Protein AF-A0A163JJX1-F1 (afdb_monomer)

Organism: Absidia glauca (NCBI:txid4829)

Solvent-accessible surface area (backbone atoms only — not comparable to full-atom values): 11915 Å² total; per-residue (Å²): 135,90,68,65,53,83,64,50,41,66,41,43,37,56,37,75,75,52,99,48,32,33,36,43,33,38,45,46,69,84,71,73,59,83,84,68,75,56,86,90,72,50,57,67,58,46,93,74,35,66,67,53,38,61,74,59,49,24,33,32,30,39,41,31,58,50,75,93,66,80,51,63,45,38,25,51,70,45,75,14,79,65,32,54,71,60,32,94,57,79,71,53,70,90,47,64,62,89,41,72,50,59,74,34,44,89,81,44,94,61,54,72,65,54,46,52,47,54,51,45,54,54,55,27,78,69,52,66,76,44,69,77,36,68,28,62,75,59,52,75,67,44,55,85,67,58,35,51,56,48,43,50,53,52,45,53,50,51,51,51,48,60,72,69,53,60,94,81,53,88,33,54,67,57,50,50,54,49,46,56,55,46,51,56,50,39,54,50,43,52,52,54,51,53,50,53,53,58,69,73,51,74,88,125

Sequence (204 aa):
MLGTDPTGFQHFEVCMRSREELLLCILPSGAMDSGKRNLNVMSSTHLLDESYIKAMDCTVFVVTGYAVYNCPYIYAWKQSQRALKYMSNAVEPDVPLRLESTLSWTTKNVALWEMVWELISRVSWPSPQNPFAIDFDYLDRVPLPQSLFLTGALMEFLQTLWVQAEPQVSFIDQVFEDIQVLQQRHLQLMRDYTHKINVATPSG

Foldseek 3Di:
DPWDDPLQFDFWTWADPDPFKIKIKGAEDPLDPVVPPPSVDRGSCLSVDPVSCQVRLIWIKIWGHDPVVLFIFIFGDDHGPQLCVQQPHDGDGPDTDDDPLRVCVVPDVRDPVVVQQSVQVRRYVVRDLASRHGPVSVLVPDDPPVSLVSLVVSLVVLVVCLVPDDPPPRNSVVSVVRNVVSVVVNVVSVVVNVVVVVVVDDDD

InterPro domains:
  IPR057208 Domain of unknown function DUF7886 [PF25377] (53-188)

Structure (mmCIF, N/CA/C/O backbone):
data_AF-A0A163JJX1-F1
#
_entry.id   AF-A0A163JJX1-F1
#
loop_
_atom_site.group_PDB
_atom_site.id
_atom_site.type_symbol
_atom_site.label_atom_id
_atom_site.label_alt_id
_atom_site.label_comp_id
_atom_site.label_asym_id
_atom_site.label_entity_id
_atom_site.label_seq_id
_atom_site.pdbx_PDB_ins_code
_atom_site.Cartn_x
_atom_site.Cartn_y
_atom_site.Cartn_z
_atom_site.occupancy
_atom_site.B_iso_or_equiv
_atom_site.auth_seq_id
_atom_site.auth_comp_id
_atom_site.auth_asym_id
_atom_site.auth_atom_id
_atom_site.pdbx_PDB_model_num
ATOM 1 N N . MET A 1 1 ? -5.355 -11.571 -18.328 1.00 27.11 1 MET A N 1
ATOM 2 C CA . MET A 1 1 ? -5.252 -12.172 -16.983 1.00 27.11 1 MET A CA 1
ATOM 3 C C . MET A 1 1 ? -3.905 -11.759 -16.416 1.00 27.11 1 MET A C 1
ATOM 5 O O . MET A 1 1 ? -2.905 -12.365 -16.767 1.00 27.11 1 MET A O 1
ATOM 9 N N . LEU A 1 2 ? -3.862 -10.651 -15.674 1.00 32.66 2 LEU A N 1
ATOM 10 C CA . LEU A 1 2 ? -2.648 -10.185 -14.999 1.00 32.66 2 LEU A CA 1
ATOM 11 C C . LEU A 1 2 ? -2.609 -10.879 -13.642 1.00 32.66 2 LEU A C 1
ATOM 13 O O . LEU A 1 2 ? -3.307 -10.484 -12.717 1.00 32.66 2 LEU A O 1
ATOM 17 N N . GLY A 1 3 ? -1.904 -12.004 -13.602 1.00 36.06 3 GLY A N 1
ATOM 18 C CA . GLY A 1 3 ? -1.656 -12.752 -12.385 1.00 36.06 3 GLY A CA 1
ATOM 19 C C . GLY A 1 3 ? -0.217 -12.562 -11.956 1.00 36.06 3 GLY A C 1
ATOM 20 O O . GLY A 1 3 ? 0.615 -13.365 -12.344 1.00 36.06 3 GLY A O 1
ATOM 21 N N . THR A 1 4 ? 0.052 -11.499 -11.207 1.00 39.09 4 THR A N 1
ATOM 22 C CA . THR A 1 4 ? 1.246 -11.293 -10.374 1.00 39.09 4 THR A CA 1
ATOM 23 C C . THR A 1 4 ? 0.962 -10.040 -9.566 1.00 39.09 4 THR A C 1
ATOM 25 O O . THR A 1 4 ? 0.783 -9.022 -10.211 1.00 39.09 4 THR A O 1
ATOM 28 N N . ASP A 1 5 ? 0.931 -10.069 -8.235 1.00 47.00 5 ASP A N 1
ATOM 29 C CA . ASP A 1 5 ? 1.111 -8.826 -7.463 1.00 47.00 5 ASP A CA 1
ATOM 30 C C . ASP A 1 5 ? 1.743 -9.109 -6.090 1.00 47.00 5 ASP A C 1
ATOM 32 O O . ASP A 1 5 ? 1.084 -9.058 -5.053 1.00 47.00 5 ASP A O 1
ATOM 36 N N . PRO A 1 6 ? 3.053 -9.392 -6.037 1.00 56.06 6 PRO A N 1
ATOM 37 C CA . PRO A 1 6 ? 3.872 -8.861 -4.963 1.00 56.06 6 PRO A CA 1
ATOM 38 C C . PRO A 1 6 ? 3.879 -7.338 -5.127 1.00 56.06 6 PRO A C 1
ATOM 40 O O . PRO A 1 6 ? 4.314 -6.803 -6.149 1.00 56.06 6 PRO A O 1
ATOM 43 N N . THR A 1 7 ? 3.365 -6.646 -4.119 1.00 71.94 7 THR A N 1
ATOM 44 C CA . THR A 1 7 ? 3.014 -5.216 -4.131 1.00 71.94 7 THR A CA 1
ATOM 45 C C . THR A 1 7 ? 4.197 -4.261 -4.245 1.00 71.94 7 THR A C 1
ATOM 47 O O . THR A 1 7 ? 3.993 -3.057 -4.234 1.00 71.94 7 THR A O 1
ATOM 50 N N . GLY A 1 8 ? 5.430 -4.769 -4.322 1.00 86.94 8 GLY A N 1
ATOM 51 C CA . GLY A 1 8 ? 6.650 -3.964 -4.293 1.00 86.94 8 GLY A CA 1
ATOM 52 C C . GLY A 1 8 ? 7.025 -3.430 -2.909 1.00 86.94 8 GLY A C 1
ATOM 53 O O . GLY A 1 8 ? 8.049 -2.766 -2.795 1.00 86.94 8 GLY A O 1
ATOM 54 N N . PHE A 1 9 ? 6.256 -3.746 -1.861 1.00 92.38 9 PHE A N 1
ATOM 55 C CA . PHE A 1 9 ? 6.562 -3.368 -0.481 1.00 92.38 9 PHE A CA 1
ATOM 56 C C . PHE A 1 9 ? 7.273 -4.497 0.283 1.00 92.38 9 PHE A C 1
ATOM 58 O O . PHE A 1 9 ? 7.099 -5.694 0.016 1.00 92.38 9 PHE A O 1
ATOM 65 N N . GLN A 1 10 ? 8.081 -4.123 1.275 1.00 90.62 10 GLN A N 1
ATOM 66 C CA . GLN A 1 10 ? 8.811 -5.074 2.119 1.00 90.62 10 GLN A CA 1
ATOM 67 C C . GLN A 1 10 ? 7.933 -5.712 3.199 1.00 90.62 10 GLN A C 1
ATOM 69 O O . GLN A 1 10 ? 8.137 -6.875 3.550 1.00 90.62 10 GLN A O 1
ATOM 74 N N . HIS A 1 11 ? 6.974 -4.957 3.737 1.00 91.06 11 HIS A N 1
ATOM 75 C CA . HIS A 1 11 ? 6.288 -5.312 4.984 1.00 91.06 11 HIS A CA 1
ATOM 76 C C . HIS A 1 11 ? 4.860 -5.807 4.805 1.00 91.06 11 HIS A C 1
ATOM 78 O O . HIS A 1 11 ? 4.297 -6.378 5.738 1.00 91.06 11 HIS A O 1
ATOM 84 N N . PHE A 1 12 ? 4.263 -5.605 3.635 1.00 91.75 12 PHE A N 1
ATOM 85 C CA . PHE A 1 12 ? 2.903 -6.045 3.391 1.00 91.75 12 PHE A CA 1
ATOM 86 C C . PHE A 1 12 ? 2.640 -6.325 1.916 1.00 91.75 12 PHE A C 1
ATOM 88 O O . PHE A 1 12 ? 3.288 -5.774 1.029 1.00 91.75 12 PHE A O 1
ATOM 95 N N . GLU A 1 13 ? 1.636 -7.155 1.673 1.00 89.38 13 GLU A N 1
ATOM 96 C CA . GLU A 1 13 ? 1.119 -7.516 0.360 1.00 89.38 13 GLU A CA 1
ATOM 97 C C . GLU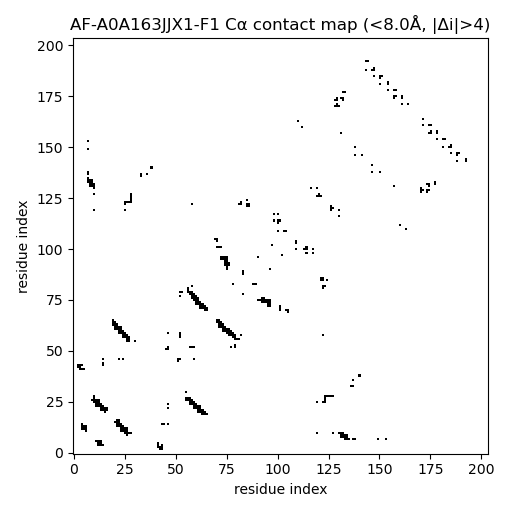 A 1 13 ? -0.396 -7.322 0.341 1.00 89.38 13 GLU A C 1
ATOM 99 O O . GLU A 1 13 ? -1.068 -7.423 1.369 1.00 89.38 13 GLU A O 1
ATOM 104 N N . VAL A 1 14 ? -0.939 -7.032 -0.837 1.00 87.81 14 VAL A N 1
ATOM 105 C CA . VAL A 1 14 ? -2.355 -6.751 -1.045 1.00 87.81 14 VAL A CA 1
ATOM 106 C C . VAL A 1 14 ? -2.857 -7.586 -2.209 1.00 87.81 14 VAL A C 1
ATOM 108 O O . VAL A 1 14 ? -2.194 -7.698 -3.234 1.00 87.81 14 VAL A O 1
ATOM 111 N N . CYS A 1 15 ? -4.048 -8.154 -2.057 1.00 86.06 15 CYS A N 1
ATOM 112 C CA . CYS A 1 15 ? -4.731 -8.877 -3.120 1.00 86.06 15 CYS A CA 1
ATOM 113 C C . CYS A 1 15 ? -6.221 -8.541 -3.123 1.00 86.06 15 CYS A C 1
ATOM 115 O O . CYS A 1 15 ? -6.853 -8.495 -2.071 1.00 86.06 15 CYS A O 1
ATOM 117 N N . MET A 1 16 ? -6.811 -8.364 -4.302 1.00 85.62 16 MET A N 1
ATOM 118 C CA . MET A 1 16 ? -8.263 -8.263 -4.436 1.00 85.62 16 MET A CA 1
ATOM 119 C C . MET A 1 16 ? -8.920 -9.629 -4.210 1.00 85.62 16 MET A C 1
ATOM 121 O O . MET A 1 16 ? -8.652 -10.585 -4.937 1.00 85.62 16 MET A O 1
ATOM 125 N N . ARG A 1 17 ? -9.824 -9.713 -3.229 1.00 85.75 17 ARG A N 1
ATOM 126 C CA . ARG A 1 17 ? -10.633 -10.914 -2.956 1.00 85.75 17 ARG A CA 1
ATOM 127 C C . ARG A 1 17 ? -11.969 -10.869 -3.686 1.00 85.75 17 ARG A C 1
ATOM 129 O O . ARG A 1 17 ? -12.435 -11.889 -4.187 1.00 85.75 17 ARG A O 1
ATOM 136 N N . SER A 1 18 ? -12.590 -9.697 -3.739 1.00 86.44 18 SER A N 1
ATOM 137 C CA . SER A 1 18 ? -13.845 -9.459 -4.450 1.00 86.44 18 SER A CA 1
ATOM 138 C C . SER A 1 18 ? -13.885 -8.019 -4.968 1.00 86.44 18 SER A C 1
ATOM 140 O O . SER A 1 18 ? -12.895 -7.300 -4.887 1.00 86.44 18 SER A O 1
ATOM 142 N N . ARG A 1 19 ? -15.026 -7.574 -5.508 1.00 85.69 19 ARG A N 1
ATOM 143 C CA . ARG A 1 19 ? -15.195 -6.189 -5.977 1.00 85.69 19 ARG A CA 1
ATOM 144 C C . ARG A 1 19 ? -15.061 -5.153 -4.852 1.00 85.69 19 ARG A C 1
ATOM 146 O O . ARG A 1 19 ? -14.680 -4.023 -5.132 1.00 85.69 19 ARG A O 1
ATOM 153 N N . GLU A 1 20 ? -15.384 -5.531 -3.618 1.00 88.44 20 GLU A N 1
ATOM 154 C CA . GLU A 1 20 ? -15.461 -4.618 -2.467 1.00 88.44 20 GLU A CA 1
ATOM 155 C C . GLU A 1 20 ? -14.567 -5.065 -1.300 1.00 88.44 20 GLU A C 1
ATOM 157 O O . GLU A 1 20 ? -14.549 -4.417 -0.255 1.00 88.44 20 GLU A O 1
ATOM 162 N N . GLU A 1 21 ? -13.811 -6.155 -1.475 1.00 90.56 21 GLU A N 1
ATOM 163 C CA . GLU A 1 21 ? -12.946 -6.739 -0.450 1.00 90.56 21 GLU A CA 1
ATOM 164 C C . GLU A 1 21 ? -11.517 -6.912 -0.968 1.00 90.56 21 GLU A C 1
ATOM 166 O O . GLU A 1 21 ? -11.288 -7.542 -2.008 1.00 90.56 21 GLU A O 1
ATOM 171 N N . LEU A 1 22 ? -10.551 -6.434 -0.186 1.00 91.06 22 LEU A N 1
ATOM 172 C CA . LEU A 1 22 ? -9.126 -6.691 -0.379 1.00 91.06 22 LEU A CA 1
ATOM 173 C C . LEU A 1 22 ? -8.554 -7.441 0.830 1.00 91.06 22 LEU A C 1
ATOM 175 O O . LEU A 1 22 ? -8.999 -7.285 1.967 1.00 91.06 22 LEU A O 1
ATOM 179 N N . LEU A 1 23 ? -7.547 -8.258 0.573 1.00 91.50 23 LEU A N 1
ATOM 180 C CA . LEU A 1 23 ? -6.728 -8.910 1.579 1.00 91.50 23 LEU A CA 1
ATOM 181 C C . LEU A 1 23 ? -5.479 -8.078 1.781 1.00 91.50 23 LEU A C 1
ATOM 183 O O . LEU A 1 23 ? -4.771 -7.819 0.814 1.00 91.50 23 LEU A O 1
ATOM 187 N N . LEU A 1 24 ? -5.210 -7.699 3.023 1.00 92.19 24 LEU A N 1
ATOM 188 C CA . LEU A 1 24 ? -3.965 -7.074 3.439 1.00 92.19 24 LEU A CA 1
ATOM 189 C C . LEU A 1 24 ? -3.183 -8.086 4.273 1.00 92.19 24 LEU A C 1
ATOM 191 O O . LEU A 1 24 ? -3.596 -8.448 5.372 1.00 92.19 24 LEU A O 1
ATOM 195 N N . CYS A 1 25 ? -2.064 -8.549 3.741 1.00 91.25 25 CYS A N 1
ATOM 196 C CA . CYS A 1 25 ? -1.155 -9.477 4.392 1.00 91.25 25 CYS A CA 1
ATOM 197 C C . CYS A 1 25 ? 0.038 -8.708 4.949 1.00 91.25 25 CYS A C 1
ATOM 199 O O . CYS A 1 25 ? 0.739 -8.049 4.194 1.00 91.25 25 CYS A O 1
ATOM 201 N N . ILE A 1 26 ? 0.284 -8.799 6.252 1.00 91.38 26 ILE A N 1
ATOM 202 C CA . ILE A 1 26 ? 1.425 -8.179 6.923 1.00 91.38 26 ILE A CA 1
ATOM 203 C C . ILE A 1 26 ? 2.472 -9.250 7.198 1.00 91.38 26 ILE A C 1
ATOM 205 O O . ILE A 1 26 ? 2.193 -10.278 7.826 1.00 91.38 26 ILE A O 1
ATOM 209 N N . LEU A 1 27 ? 3.676 -8.996 6.702 1.00 87.31 27 LEU A N 1
ATOM 210 C CA . LEU A 1 27 ? 4.812 -9.904 6.734 1.00 87.31 27 LEU A CA 1
ATOM 211 C C . LEU A 1 27 ? 5.644 -9.660 8.006 1.00 87.31 27 LEU A C 1
ATOM 213 O O . LEU A 1 27 ? 5.757 -8.517 8.456 1.00 87.31 27 LEU A O 1
ATOM 217 N N . PRO A 1 28 ? 6.260 -10.696 8.606 1.00 80.25 28 PRO A N 1
ATOM 218 C CA . PRO A 1 28 ? 7.030 -10.513 9.830 1.00 80.25 28 PRO A CA 1
ATOM 219 C C . PRO A 1 28 ? 8.291 -9.671 9.596 1.00 80.25 28 PRO A C 1
ATOM 221 O O . PRO A 1 28 ? 9.063 -9.933 8.669 1.00 80.25 28 PRO A O 1
ATOM 224 N N . SER A 1 29 ? 8.582 -8.743 10.516 1.00 70.19 29 SER A N 1
ATOM 225 C CA . SER A 1 29 ? 9.882 -8.061 10.580 1.00 70.19 29 SER A CA 1
ATOM 226 C C . SER A 1 29 ? 11.011 -9.099 10.686 1.00 70.19 29 SER A C 1
ATOM 228 O O . SER A 1 29 ? 11.047 -9.879 11.646 1.00 70.19 29 SER A O 1
ATOM 230 N N . GLY A 1 30 ? 11.911 -9.120 9.696 1.00 60.34 30 GLY A N 1
ATOM 231 C CA . GLY A 1 30 ? 13.071 -10.021 9.632 1.00 60.34 30 GLY A CA 1
ATOM 232 C C . GLY A 1 30 ? 12.856 -11.363 8.918 1.00 60.34 30 GLY A C 1
ATOM 233 O O . GLY A 1 30 ? 13.785 -12.162 8.871 1.00 60.34 30 GLY A O 1
ATOM 234 N N . ALA A 1 31 ? 11.675 -11.635 8.345 1.00 51.38 31 ALA A N 1
ATOM 235 C CA . ALA A 1 31 ? 11.447 -12.860 7.562 1.00 51.38 31 ALA A CA 1
ATOM 236 C C . ALA A 1 31 ? 12.096 -12.835 6.161 1.00 51.38 31 ALA A C 1
ATOM 238 O O . ALA A 1 31 ? 12.188 -13.869 5.498 1.00 51.38 31 ALA A O 1
ATOM 239 N N . MET A 1 32 ? 12.553 -11.665 5.706 1.00 51.81 32 MET A N 1
ATOM 240 C CA . MET A 1 32 ? 13.103 -11.473 4.367 1.00 51.81 32 MET A CA 1
ATOM 241 C C . MET A 1 32 ? 14.616 -11.666 4.360 1.00 51.81 32 MET A C 1
ATOM 243 O O . MET A 1 32 ? 15.385 -10.721 4.483 1.00 51.81 32 MET A O 1
ATOM 247 N N . ASP A 1 33 ? 15.025 -12.911 4.149 1.00 47.25 33 ASP A N 1
ATOM 248 C CA . ASP A 1 33 ? 16.194 -13.169 3.316 1.00 47.25 33 ASP A CA 1
ATOM 249 C C . ASP A 1 33 ? 15.685 -13.017 1.870 1.00 47.25 33 ASP A C 1
ATOM 251 O O . ASP A 1 33 ? 14.866 -13.826 1.411 1.00 47.25 33 ASP A O 1
ATOM 255 N N . SER A 1 34 ? 16.063 -11.937 1.174 1.00 47.34 34 SER A N 1
ATOM 256 C CA . SER A 1 34 ? 15.494 -11.508 -0.123 1.00 47.34 34 SER A CA 1
ATOM 257 C C . SER A 1 34 ? 15.616 -12.557 -1.249 1.00 47.34 34 SER A C 1
ATOM 259 O O . SER A 1 34 ? 15.061 -12.412 -2.341 1.00 47.34 34 SER A O 1
ATOM 261 N N . GLY A 1 35 ? 16.286 -13.683 -0.992 1.00 45.16 35 GLY A N 1
ATOM 262 C CA . GLY A 1 35 ? 16.316 -14.871 -1.845 1.00 45.16 35 GLY A CA 1
ATOM 263 C C . GLY A 1 35 ? 15.048 -15.742 -1.842 1.00 45.16 35 GLY A C 1
ATOM 264 O O . GLY A 1 35 ? 14.915 -16.578 -2.732 1.00 45.16 35 GLY A O 1
ATOM 265 N N . LYS A 1 36 ? 14.110 -15.588 -0.890 1.00 45.59 36 LYS A N 1
ATOM 266 C CA . LYS A 1 36 ? 12.969 -16.524 -0.733 1.00 45.59 36 LYS A CA 1
ATOM 267 C C . LYS A 1 36 ? 11.651 -16.128 -1.402 1.00 45.59 36 LYS A C 1
ATOM 269 O O . LYS A 1 36 ? 10.804 -17.008 -1.573 1.00 45.59 36 LYS A O 1
ATOM 274 N N . ARG A 1 37 ? 11.458 -14.870 -1.826 1.00 55.81 37 ARG A N 1
ATOM 275 C CA . ARG A 1 37 ? 10.321 -14.514 -2.699 1.00 55.81 37 ARG A CA 1
ATOM 276 C C . ARG A 1 37 ? 10.578 -15.102 -4.087 1.00 55.81 37 ARG A C 1
ATOM 278 O O . ARG A 1 37 ? 11.182 -14.469 -4.952 1.00 55.81 37 ARG A O 1
ATOM 285 N N . ASN A 1 38 ? 10.180 -16.355 -4.286 1.00 50.59 38 ASN A N 1
ATOM 286 C CA . ASN A 1 38 ? 10.189 -16.975 -5.604 1.00 50.59 38 ASN A CA 1
ATOM 287 C C . ASN A 1 38 ? 9.184 -16.230 -6.492 1.00 50.59 38 ASN A C 1
ATOM 289 O O . ASN A 1 38 ? 7.982 -16.469 -6.394 1.00 50.59 38 ASN A O 1
ATOM 293 N N . LEU A 1 39 ? 9.688 -15.375 -7.394 1.00 51.34 39 LEU A N 1
ATOM 294 C CA . LEU A 1 39 ? 8.885 -14.681 -8.416 1.00 51.34 39 LEU A CA 1
ATOM 295 C C . LEU A 1 39 ? 7.972 -15.640 -9.200 1.00 51.34 39 LEU A C 1
ATOM 297 O O . LEU A 1 39 ? 6.923 -15.242 -9.691 1.00 51.34 39 LEU A O 1
ATOM 301 N N . ASN A 1 40 ? 8.367 -16.910 -9.305 1.00 44.50 40 ASN A N 1
ATOM 302 C CA . ASN A 1 40 ? 7.689 -17.912 -10.119 1.00 44.50 40 ASN A CA 1
ATOM 303 C C . ASN A 1 40 ? 6.438 -18.539 -9.471 1.00 44.50 40 ASN A C 1
ATOM 305 O O . ASN A 1 40 ? 5.790 -19.348 -10.129 1.00 44.50 40 ASN A O 1
ATOM 309 N N . VAL A 1 41 ? 6.092 -18.227 -8.211 1.00 46.44 41 VAL A N 1
ATOM 310 C CA . VAL A 1 41 ? 5.013 -18.942 -7.486 1.00 46.44 41 VAL A CA 1
ATOM 311 C C . VAL A 1 41 ? 4.161 -18.023 -6.602 1.00 46.44 41 VAL A C 1
ATOM 313 O O . VAL A 1 41 ? 3.779 -18.393 -5.497 1.00 46.44 41 VAL A O 1
ATOM 316 N N . MET A 1 42 ? 3.819 -16.817 -7.053 1.00 56.38 42 MET A N 1
ATOM 317 C CA . MET A 1 42 ? 2.776 -16.034 -6.375 1.00 56.38 42 MET A CA 1
ATOM 318 C C . MET A 1 42 ? 1.566 -15.910 -7.288 1.00 56.38 42 MET A C 1
ATOM 320 O O . MET A 1 42 ? 1.383 -14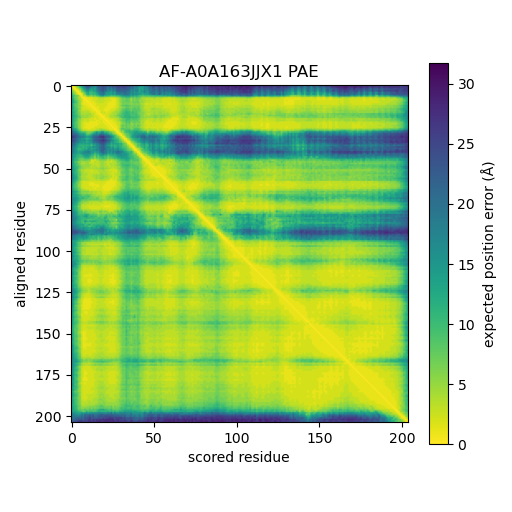.930 -8.005 1.00 56.38 42 MET A O 1
ATOM 324 N N . SER A 1 43 ? 0.739 -16.962 -7.268 1.00 59.78 43 SER A N 1
ATOM 325 C CA . SER A 1 43 ? -0.616 -16.914 -7.825 1.00 59.78 43 SER A CA 1
ATOM 326 C C . SER A 1 43 ? -1.366 -15.736 -7.207 1.00 59.78 43 SER A C 1
ATOM 328 O O . SER A 1 43 ? -1.212 -15.477 -6.013 1.00 59.78 43 SER A O 1
ATOM 330 N N . SER A 1 44 ? -2.249 -15.074 -7.956 1.00 62.09 44 SER A N 1
ATOM 331 C CA . SER A 1 44 ? -3.142 -14.030 -7.426 1.00 62.09 44 SER A CA 1
ATOM 332 C C . SER A 1 44 ? -3.963 -14.486 -6.215 1.00 62.09 44 SER A C 1
ATOM 334 O O . SER A 1 44 ? -4.518 -13.659 -5.516 1.00 62.09 44 SER A O 1
ATOM 336 N N . THR A 1 45 ? -4.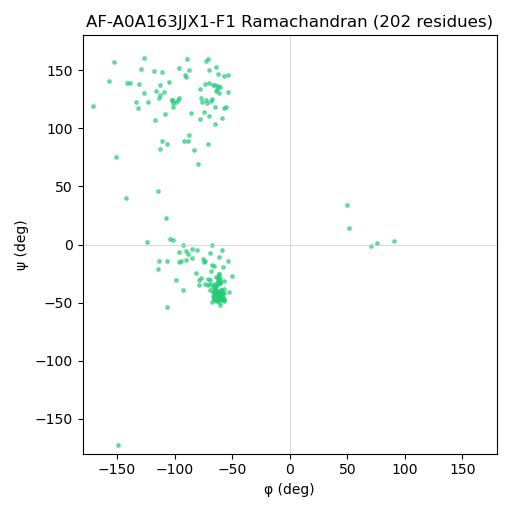038 -15.787 -5.940 1.00 70.88 45 THR A N 1
ATOM 337 C CA . THR A 1 45 ? -4.800 -16.376 -4.836 1.00 70.88 45 THR A CA 1
ATOM 338 C C . THR A 1 45 ? -3.944 -16.834 -3.654 1.00 70.88 45 THR A C 1
ATOM 340 O O . THR A 1 45 ? -4.483 -17.452 -2.745 1.00 70.88 45 THR A O 1
ATOM 343 N N . HIS A 1 46 ? -2.628 -16.597 -3.640 1.00 76.88 46 HIS A N 1
ATOM 344 C CA . HIS A 1 46 ? -1.741 -17.152 -2.605 1.00 76.88 46 HIS A CA 1
ATOM 345 C C . HIS A 1 46 ? -2.081 -16.653 -1.185 1.00 76.88 46 HIS A C 1
ATOM 347 O O . HIS A 1 46 ? -1.939 -17.403 -0.226 1.00 76.88 46 HIS A O 1
ATOM 353 N N . LEU A 1 47 ? -2.631 -15.440 -1.044 1.00 81.38 47 LEU A N 1
ATOM 354 C CA . LEU A 1 47 ? -3.139 -14.936 0.241 1.00 81.38 47 LEU A CA 1
A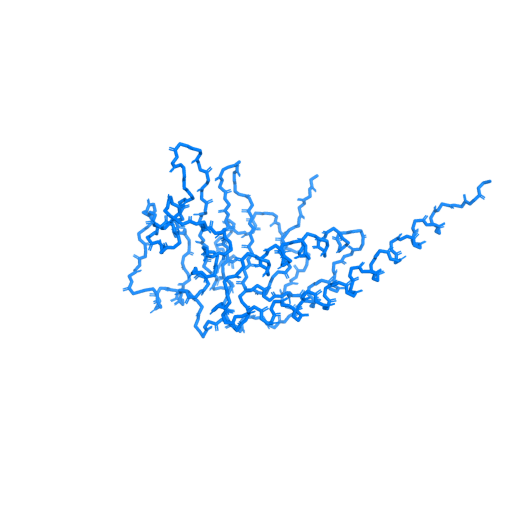TOM 355 C C . LEU A 1 47 ? -4.411 -15.650 0.725 1.00 81.38 47 LEU A C 1
ATOM 357 O O . LEU A 1 47 ? -4.839 -15.419 1.851 1.00 81.38 47 LEU A O 1
ATOM 361 N N . LEU A 1 48 ? -5.014 -16.516 -0.097 1.00 81.12 48 LEU A N 1
ATOM 362 C CA . LEU A 1 48 ? -6.092 -17.421 0.307 1.00 81.12 48 LEU A CA 1
ATOM 363 C C . LEU A 1 48 ? -5.570 -18.780 0.802 1.00 81.12 48 LEU A C 1
ATOM 365 O O . LEU A 1 48 ? -6.337 -19.551 1.377 1.00 81.12 48 LEU A O 1
ATOM 369 N N . ASP A 1 49 ? -4.294 -19.092 0.565 1.00 83.19 49 ASP A N 1
ATOM 370 C CA . ASP A 1 49 ? -3.693 -20.375 0.912 1.00 83.19 49 ASP A CA 1
ATOM 371 C C . ASP A 1 49 ? -3.197 -20.371 2.366 1.00 83.19 49 ASP A C 1
ATOM 373 O O . ASP A 1 49 ? -2.231 -19.697 2.728 1.00 83.19 49 ASP A O 1
ATOM 377 N N . GLU A 1 50 ? -3.836 -21.172 3.220 1.00 80.50 50 GLU A N 1
ATOM 378 C CA . GLU A 1 50 ? -3.426 -21.303 4.621 1.00 80.50 50 GLU A CA 1
ATOM 379 C C . GLU A 1 50 ? -1.996 -21.819 4.795 1.00 80.50 50 GLU A C 1
ATOM 381 O O . GLU A 1 50 ? -1.347 -21.496 5.794 1.00 80.50 50 GLU A O 1
ATOM 386 N N . SER A 1 51 ? -1.513 -22.655 3.873 1.00 80.56 51 SER A N 1
ATOM 387 C CA . SER A 1 51 ? -0.166 -23.215 3.952 1.00 80.56 51 SER A CA 1
ATOM 388 C C . SER A 1 51 ? 0.885 -22.132 3.720 1.00 80.56 51 SER A C 1
ATOM 390 O O . SER A 1 51 ? 1.861 -22.072 4.468 1.00 80.56 51 SER A O 1
ATOM 392 N N . TYR A 1 52 ? 0.625 -21.214 2.783 1.00 82.00 52 TYR A N 1
ATOM 393 C CA . TYR A 1 52 ? 1.448 -20.030 2.550 1.00 82.00 52 TYR A CA 1
ATOM 394 C C . TYR A 1 52 ? 1.479 -19.126 3.783 1.00 82.00 52 TYR A C 1
ATOM 396 O O . TYR A 1 52 ? 2.557 -18.774 4.263 1.00 82.00 52 TYR A O 1
ATOM 404 N N . ILE A 1 53 ? 0.306 -18.820 4.349 1.00 80.62 53 ILE A N 1
ATOM 405 C CA . ILE A 1 53 ? 0.192 -17.937 5.519 1.00 80.62 53 ILE A CA 1
ATOM 406 C C . ILE A 1 53 ? 0.974 -18.4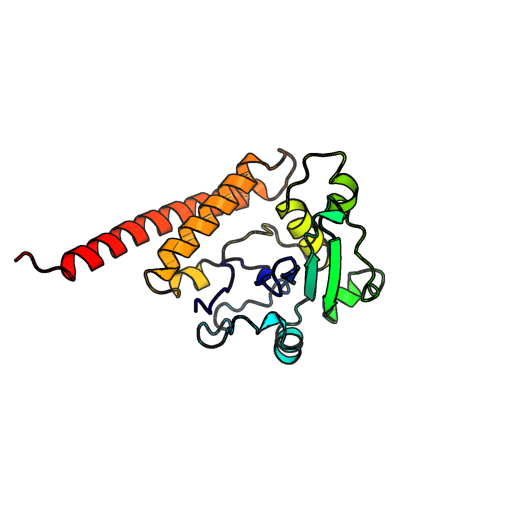97 6.711 1.00 80.62 53 ILE A C 1
ATOM 408 O O . ILE A 1 53 ? 1.719 -17.774 7.373 1.00 80.62 53 ILE A O 1
ATOM 412 N N . LYS A 1 54 ? 0.853 -19.807 6.962 1.00 80.50 54 LYS A N 1
ATOM 413 C CA . LYS A 1 54 ? 1.607 -20.495 8.021 1.00 80.50 54 LYS A CA 1
ATOM 414 C C . LYS A 1 54 ? 3.106 -20.533 7.729 1.00 80.50 54 LYS A C 1
ATOM 416 O O . LYS A 1 54 ? 3.894 -20.342 8.648 1.00 80.50 54 LYS A O 1
ATOM 421 N N . ALA A 1 55 ? 3.502 -20.773 6.479 1.00 80.94 55 ALA A N 1
ATOM 422 C CA . ALA A 1 55 ? 4.908 -20.836 6.085 1.00 80.94 55 ALA A CA 1
ATOM 423 C C . ALA A 1 55 ? 5.619 -19.483 6.226 1.00 80.94 55 ALA A C 1
ATOM 425 O O . ALA A 1 55 ? 6.789 -19.447 6.605 1.00 80.94 55 ALA A O 1
ATOM 426 N N . MET A 1 56 ? 4.912 -18.387 5.946 1.00 79.88 56 MET A N 1
ATOM 427 C CA . MET A 1 56 ? 5.438 -17.024 6.062 1.00 79.88 56 MET A CA 1
ATOM 428 C C . MET A 1 56 ? 5.215 -16.398 7.444 1.00 79.88 56 MET A C 1
ATOM 430 O O . MET A 1 56 ? 5.703 -15.298 7.684 1.00 79.88 56 MET A O 1
ATOM 434 N N . ASP A 1 57 ? 4.490 -17.073 8.346 1.00 82.94 57 ASP A N 1
ATOM 435 C CA . ASP A 1 57 ? 4.063 -16.550 9.657 1.00 82.94 57 ASP A CA 1
ATOM 436 C C . ASP A 1 57 ? 3.402 -15.157 9.552 1.00 82.94 57 ASP A C 1
ATOM 438 O O . ASP A 1 57 ? 3.541 -14.300 10.429 1.00 82.94 57 ASP A O 1
ATOM 442 N N . CYS A 1 58 ? 2.687 -14.910 8.451 1.00 84.75 58 CYS A N 1
ATOM 443 C CA . CYS A 1 58 ? 2.092 -13.614 8.150 1.00 84.75 58 CYS A CA 1
ATOM 444 C C . CYS A 1 58 ? 0.681 -13.476 8.734 1.00 84.75 58 CYS A C 1
ATOM 446 O O . CYS A 1 58 ? 0.007 -14.456 9.062 1.00 84.75 58 CYS A O 1
ATOM 448 N N . THR A 1 59 ? 0.230 -12.233 8.890 1.00 89.25 59 THR A N 1
ATOM 449 C CA . THR A 1 59 ? -1.111 -11.918 9.403 1.00 89.25 59 THR A CA 1
ATOM 450 C C . THR A 1 59 ? -1.946 -11.278 8.314 1.00 89.25 59 THR A C 1
ATOM 452 O O . THR A 1 59 ? -1.530 -10.288 7.725 1.00 89.25 59 THR A O 1
ATOM 455 N N . VAL A 1 60 ? -3.127 -11.831 8.054 1.00 91.19 60 VAL A N 1
ATOM 456 C CA . VAL A 1 60 ? -4.011 -11.400 6.974 1.00 91.19 60 VAL A CA 1
ATOM 457 C C . VAL A 1 60 ? -5.276 -10.764 7.534 1.00 91.19 60 VAL A C 1
ATOM 459 O O . VAL A 1 60 ? -5.991 -11.354 8.352 1.00 91.19 60 VAL A O 1
ATOM 462 N N . PHE A 1 61 ? -5.568 -9.574 7.027 1.00 92.12 61 PHE A N 1
ATOM 463 C CA . PHE A 1 61 ? -6.779 -8.808 7.270 1.00 92.12 61 PHE A CA 1
ATOM 464 C C . PHE A 1 61 ? -7.630 -8.753 6.006 1.00 92.12 61 PHE A C 1
ATOM 466 O O . PHE A 1 61 ? -7.104 -8.737 4.895 1.00 92.12 61 PHE A O 1
ATOM 473 N N . VAL A 1 62 ? -8.945 -8.689 6.176 1.00 92.56 62 VAL A N 1
ATOM 474 C CA . VAL A 1 62 ? -9.884 -8.353 5.102 1.00 92.56 62 VAL A CA 1
ATOM 475 C C . VAL A 1 62 ? -10.281 -6.897 5.297 1.00 92.56 62 VAL A C 1
ATOM 477 O O . VAL A 1 62 ? -10.849 -6.561 6.335 1.00 92.56 62 VAL A O 1
ATOM 480 N N . VAL A 1 63 ? -9.985 -6.040 4.323 1.00 92.62 63 VAL A N 1
ATOM 481 C CA . VAL A 1 63 ? -10.449 -4.647 4.295 1.00 92.62 63 VAL A CA 1
ATOM 482 C C . VAL A 1 63 ? -11.614 -4.561 3.318 1.00 92.62 63 VAL A C 1
ATOM 484 O O . VAL A 1 63 ? -11.496 -4.952 2.156 1.00 92.62 63 VAL A O 1
ATOM 487 N N . THR A 1 64 ? -12.751 -4.071 3.799 1.00 92.06 64 THR A N 1
ATOM 488 C CA . THR A 1 64 ? -14.001 -3.999 3.041 1.00 92.06 64 THR A CA 1
ATOM 489 C C . THR A 1 64 ? -14.420 -2.553 2.837 1.00 92.06 64 THR A C 1
ATOM 491 O O . THR A 1 64 ? -14.461 -1.791 3.803 1.00 92.06 64 THR A O 1
ATOM 494 N N . GLY A 1 65 ? -14.773 -2.190 1.607 1.00 88.19 65 GLY A N 1
ATOM 495 C CA . GLY A 1 65 ? -15.166 -0.836 1.208 1.00 88.19 65 GLY A CA 1
ATOM 496 C C . GLY A 1 65 ? -16.625 -0.731 0.769 1.00 88.19 65 GLY A C 1
ATOM 497 O O . GLY A 1 65 ? -16.901 -0.157 -0.281 1.00 88.19 65 GLY A O 1
ATOM 498 N N . TYR A 1 66 ? -17.564 -1.309 1.523 1.00 85.44 66 TYR A N 1
ATOM 499 C CA . TYR A 1 66 ? -18.982 -1.264 1.159 1.00 85.44 66 TYR A CA 1
ATOM 500 C C . TYR A 1 66 ? -19.540 0.163 1.257 1.00 85.44 66 TYR A C 1
ATOM 502 O O . TYR A 1 66 ? -19.512 0.786 2.322 1.00 85.44 66 TYR A O 1
ATOM 510 N N . ALA A 1 67 ? -20.128 0.654 0.162 1.00 82.25 67 ALA A N 1
ATOM 511 C CA . ALA A 1 67 ? -20.652 2.021 0.074 1.00 82.25 67 ALA A CA 1
ATOM 512 C C . ALA A 1 67 ? -21.700 2.343 1.154 1.00 82.25 67 ALA A C 1
ATOM 514 O O . ALA A 1 67 ? -21.777 3.472 1.628 1.00 82.25 67 ALA A O 1
ATOM 515 N N . VAL A 1 68 ? -22.478 1.344 1.586 1.00 83.69 68 VAL A N 1
ATOM 516 C CA . VAL A 1 68 ? -23.520 1.507 2.613 1.00 83.69 68 VAL A CA 1
ATOM 517 C C . VAL A 1 68 ? -22.968 1.958 3.970 1.00 83.69 68 VAL A C 1
ATOM 519 O O . VAL A 1 68 ? -23.695 2.588 4.735 1.00 83.69 68 VAL A O 1
ATOM 522 N N . TYR A 1 69 ? -21.699 1.668 4.276 1.00 82.25 69 TYR A N 1
ATOM 523 C CA . TYR A 1 69 ? -21.134 1.972 5.589 1.00 82.25 69 TYR A CA 1
ATOM 524 C C . TYR A 1 69 ? -20.356 3.289 5.657 1.00 82.25 69 TYR A C 1
ATOM 526 O O . TYR A 1 69 ? -19.961 3.689 6.750 1.00 82.25 69 TYR A O 1
ATOM 534 N N . ASN A 1 70 ? -20.139 3.977 4.527 1.00 84.81 70 ASN A N 1
ATOM 535 C CA . ASN A 1 70 ? -19.389 5.242 4.442 1.00 84.81 70 ASN A CA 1
ATOM 536 C C . ASN A 1 70 ? -17.989 5.224 5.101 1.00 84.81 70 ASN A C 1
ATOM 538 O O . ASN A 1 70 ? -17.411 6.284 5.326 1.00 84.81 70 ASN A O 1
ATOM 542 N N . CYS A 1 71 ? -17.445 4.046 5.419 1.00 87.19 71 CYS A N 1
ATOM 543 C CA . CYS A 1 71 ? -16.165 3.839 6.089 1.00 87.19 71 CYS A CA 1
ATOM 544 C C . CYS A 1 71 ? -15.650 2.425 5.770 1.00 87.19 71 CYS A C 1
ATOM 546 O O . CYS A 1 71 ? -16.457 1.490 5.735 1.00 87.19 71 CYS A O 1
ATOM 548 N N . PRO A 1 72 ? -14.339 2.238 5.543 1.00 91.06 72 PRO A N 1
ATOM 549 C CA . PRO A 1 72 ? -13.744 0.914 5.456 1.00 91.06 72 PRO A CA 1
ATOM 550 C C . PRO A 1 72 ? -13.856 0.140 6.776 1.00 91.06 72 PRO A C 1
ATOM 552 O O . PRO A 1 72 ? -13.522 0.654 7.842 1.00 91.06 72 PRO A O 1
ATOM 555 N N . TYR A 1 73 ? -14.259 -1.128 6.696 1.00 91.19 73 TYR A N 1
ATOM 556 C CA . TYR A 1 73 ? -14.226 -2.060 7.829 1.00 91.19 73 TYR A CA 1
ATOM 557 C C . TYR A 1 73 ? -13.078 -3.043 7.652 1.00 91.19 73 TYR A C 1
ATOM 559 O O . TYR A 1 73 ? -12.816 -3.505 6.543 1.00 91.19 73 TYR A O 1
ATOM 567 N N . ILE A 1 74 ? -12.385 -3.355 8.745 1.00 92.50 74 ILE A N 1
ATOM 568 C CA . ILE A 1 74 ? -11.214 -4.230 8.720 1.00 92.50 74 ILE A CA 1
ATOM 569 C C . ILE A 1 74 ? -11.441 -5.393 9.666 1.00 92.50 74 ILE A C 1
ATOM 571 O O . ILE A 1 74 ? -11.646 -5.189 10.855 1.00 92.50 74 ILE A O 1
ATOM 575 N N . TYR A 1 75 ? -11.366 -6.610 9.147 1.00 91.19 75 TYR A N 1
ATOM 576 C CA . TYR A 1 75 ? -11.564 -7.839 9.905 1.00 91.19 75 TYR A CA 1
ATOM 577 C C . TYR A 1 75 ? -10.250 -8.601 9.986 1.00 91.19 75 TYR A C 1
ATOM 579 O O . TYR A 1 75 ? -9.536 -8.727 8.988 1.00 91.19 75 TYR A O 1
ATOM 587 N N . ALA A 1 76 ? -9.928 -9.148 11.155 1.00 87.69 76 ALA A N 1
ATOM 588 C CA . ALA A 1 76 ? -8.846 -10.117 11.239 1.00 87.69 76 ALA A CA 1
ATOM 589 C C . ALA A 1 76 ? -9.319 -11.434 10.617 1.00 87.69 76 ALA A C 1
ATOM 591 O O . ALA A 1 76 ? -10.339 -11.981 11.029 1.00 87.69 76 ALA A O 1
ATOM 592 N N . TRP A 1 77 ? -8.588 -11.945 9.627 1.00 84.06 77 TRP A N 1
ATOM 593 C CA . TRP A 1 77 ? -8.987 -13.167 8.931 1.00 84.06 77 TRP A CA 1
ATOM 594 C C . TRP A 1 77 ? -8.127 -14.363 9.315 1.00 84.06 77 TRP A C 1
ATOM 596 O O . TRP A 1 77 ? -8.643 -15.396 9.745 1.00 84.06 77 TRP A O 1
ATOM 606 N N . LYS A 1 78 ? -6.806 -14.227 9.198 1.00 82.31 78 LYS A N 1
ATOM 607 C CA . LYS A 1 78 ? -5.847 -15.255 9.612 1.00 82.31 78 LYS A CA 1
ATOM 608 C C . LYS A 1 78 ? -4.737 -14.587 10.402 1.00 82.31 78 LYS A C 1
ATOM 610 O O . LYS A 1 78 ? -4.098 -13.665 9.914 1.00 82.31 78 LYS A O 1
ATOM 615 N N . GLN A 1 79 ? -4.534 -15.032 11.635 1.00 75.69 79 GLN A N 1
ATOM 616 C CA . GLN A 1 79 ? -3.562 -14.439 12.548 1.00 75.69 79 GLN A CA 1
ATOM 617 C C . GLN A 1 79 ? -2.397 -15.398 12.730 1.00 75.69 79 GLN A C 1
ATOM 619 O O . GLN A 1 79 ? -2.601 -16.590 12.982 1.00 75.69 79 GLN A O 1
ATOM 624 N N . SER A 1 80 ? -1.180 -14.879 12.602 1.00 73.00 80 SER A N 1
ATOM 625 C CA . SER A 1 80 ? 0.011 -15.663 12.887 1.00 73.00 80 SER A CA 1
ATOM 626 C C . SER A 1 80 ? 0.171 -15.881 14.393 1.00 73.00 80 SER A C 1
ATOM 628 O O . SER A 1 80 ? -0.358 -15.115 15.210 1.00 73.00 80 SER A O 1
ATOM 630 N N . GLN A 1 81 ? 0.917 -16.916 14.796 1.00 68.56 81 GLN A N 1
ATOM 631 C CA . GLN A 1 81 ? 1.181 -17.146 16.224 1.00 68.56 81 GLN A CA 1
ATOM 632 C C . GLN A 1 81 ? 1.917 -15.962 16.853 1.00 68.56 81 GLN A C 1
ATOM 634 O O . GLN A 1 81 ? 1.768 -15.699 18.046 1.00 68.56 81 GLN A O 1
ATOM 639 N N . ARG A 1 82 ? 2.710 -15.243 16.054 1.00 68.06 82 ARG A N 1
ATOM 640 C CA . ARG A 1 82 ? 3.385 -14.018 16.468 1.00 68.06 82 ARG A CA 1
ATOM 641 C C . ARG A 1 82 ? 2.389 -12.892 16.723 1.00 68.06 82 ARG A C 1
ATOM 643 O O . ARG A 1 82 ? 2.436 -12.298 17.795 1.00 68.06 82 ARG A O 1
ATOM 650 N N . ALA A 1 83 ? 1.465 -12.633 15.801 1.00 68.00 83 ALA A N 1
ATOM 651 C CA . ALA A 1 83 ? 0.484 -11.564 15.968 1.00 68.00 83 ALA A CA 1
ATOM 652 C C . ALA A 1 83 ? -0.448 -11.803 17.166 1.00 68.00 83 ALA A C 1
ATOM 654 O O . ALA A 1 83 ? -0.748 -10.861 17.891 1.00 68.00 83 ALA A O 1
ATOM 655 N N . LEU A 1 84 ? -0.805 -13.060 17.453 1.00 69.62 84 LEU A N 1
ATOM 656 C CA . LEU A 1 84 ? -1.563 -13.435 18.657 1.00 69.62 84 LEU A CA 1
ATOM 657 C C . LEU A 1 84 ? -0.840 -13.115 19.977 1.00 69.62 84 LEU A C 1
ATOM 659 O O . LEU A 1 84 ? -1.495 -12.952 21.000 1.00 69.62 84 LEU A O 1
ATOM 663 N N . LYS A 1 85 ? 0.498 -13.041 19.984 1.00 67.25 85 LYS A N 1
ATOM 664 C CA . LYS A 1 85 ? 1.271 -12.668 21.184 1.00 67.25 85 LYS A CA 1
ATOM 665 C C . LYS A 1 85 ? 1.271 -11.163 21.436 1.00 67.25 85 LYS A C 1
ATOM 667 O O . LYS A 1 85 ? 1.400 -10.751 22.584 1.00 67.25 85 LYS A O 1
ATOM 672 N N . TYR A 1 86 ? 1.189 -10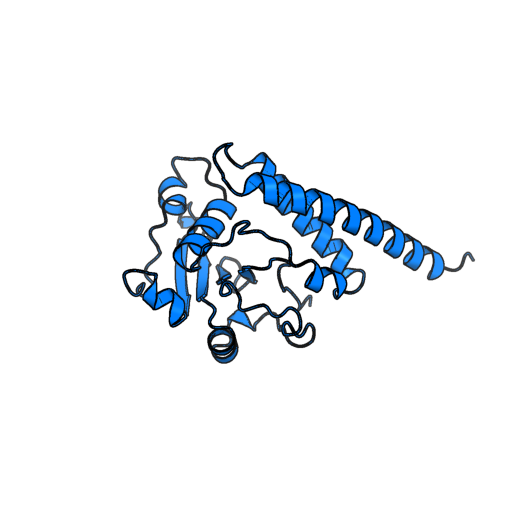.363 20.373 1.00 66.50 86 TYR A N 1
ATOM 673 C CA . TYR A 1 86 ? 1.300 -8.903 20.446 1.00 66.50 86 TYR A CA 1
ATOM 674 C C . TYR A 1 86 ? -0.059 -8.204 20.450 1.00 66.50 86 TYR A C 1
ATOM 676 O O . TYR A 1 86 ? -0.216 -7.174 21.103 1.00 66.50 86 TYR A O 1
ATOM 684 N N . MET A 1 87 ? -1.067 -8.780 19.796 1.00 66.50 87 MET A N 1
ATOM 685 C CA . MET A 1 87 ? -2.448 -8.347 19.963 1.00 66.50 87 MET A CA 1
ATOM 686 C C . MET A 1 87 ? -2.941 -8.844 21.321 1.00 66.50 87 MET A C 1
ATOM 688 O O . MET A 1 87 ? -3.043 -10.045 21.546 1.00 66.50 87 MET A O 1
ATOM 692 N N . SER A 1 88 ? -3.233 -7.919 22.244 1.00 54.78 88 SER A N 1
ATOM 693 C CA . SER A 1 88 ? -3.555 -8.253 23.641 1.00 54.78 88 SER A CA 1
ATOM 694 C C . SER A 1 88 ? -4.806 -9.125 23.807 1.00 54.78 88 SER A C 1
ATOM 696 O O . SER A 1 88 ? -5.044 -9.614 24.903 1.00 54.78 88 SER A O 1
ATOM 698 N N . ASN A 1 89 ? -5.594 -9.308 22.744 1.00 56.44 89 ASN A N 1
ATOM 699 C CA . ASN A 1 89 ? -6.733 -10.210 22.662 1.00 56.44 89 ASN A CA 1
ATOM 700 C C . ASN A 1 89 ? -6.750 -10.846 21.265 1.00 56.44 89 ASN A C 1
ATOM 702 O O . ASN A 1 89 ? -6.530 -10.148 20.271 1.00 56.44 89 ASN A O 1
ATOM 706 N N . ALA A 1 90 ? -7.048 -12.147 21.180 1.00 55.62 90 ALA A N 1
ATOM 707 C CA . ALA A 1 90 ? -7.376 -12.778 19.906 1.00 55.62 90 ALA A CA 1
ATOM 708 C C . ALA A 1 90 ? -8.567 -12.025 19.303 1.00 55.62 90 ALA A C 1
ATOM 710 O O . ALA A 1 90 ? -9.632 -11.954 19.917 1.00 55.62 90 ALA A O 1
ATOM 711 N N . VAL A 1 91 ? -8.366 -11.405 18.141 1.00 67.44 91 VAL A N 1
ATOM 712 C CA . VAL A 1 91 ? -9.445 -10.675 17.474 1.00 67.44 91 VAL A CA 1
ATOM 713 C C . VAL A 1 91 ? -10.457 -11.710 17.010 1.00 67.44 91 VAL A C 1
ATOM 715 O O . VAL A 1 91 ? -10.084 -12.645 16.295 1.00 67.44 91 VAL A O 1
ATOM 718 N N . GLU A 1 92 ? -11.707 -11.557 17.443 1.00 70.31 92 GLU A N 1
ATOM 719 C CA . GLU A 1 92 ? -12.783 -12.448 17.032 1.00 70.31 92 GLU A CA 1
ATOM 720 C C . GLU A 1 92 ? -12.964 -12.370 15.509 1.00 70.31 92 GLU A C 1
ATOM 722 O O . GLU A 1 92 ? -13.050 -11.265 14.958 1.00 70.31 92 GLU A O 1
ATOM 727 N N . PRO A 1 93 ? -13.006 -13.519 14.812 1.00 69.00 93 PRO A N 1
ATOM 728 C CA . PRO A 1 93 ? -13.374 -13.529 13.406 1.00 69.00 93 PRO A CA 1
ATOM 729 C C . PRO A 1 93 ? -14.764 -12.897 13.247 1.00 69.00 93 PRO A C 1
ATOM 731 O O . PRO A 1 93 ? -15.615 -13.025 14.123 1.00 69.00 93 PRO A O 1
ATOM 734 N N . ASP A 1 94 ? -14.971 -12.183 12.142 1.00 74.56 94 ASP A N 1
ATOM 735 C CA . ASP A 1 94 ? -16.225 -11.495 11.790 1.00 74.56 94 ASP A CA 1
ATOM 736 C C . ASP A 1 94 ? -16.586 -10.257 12.637 1.00 74.56 94 ASP A C 1
ATOM 738 O O . ASP A 1 94 ? -17.553 -9.557 12.326 1.00 74.56 94 ASP A O 1
ATOM 742 N N . VAL A 1 95 ? -15.773 -9.901 13.638 1.00 83.69 95 VAL A N 1
ATOM 743 C CA . VAL A 1 95 ? -15.882 -8.617 14.344 1.00 83.69 95 VAL A CA 1
ATOM 744 C C . VAL A 1 95 ? -14.880 -7.624 13.750 1.00 83.69 95 VAL A C 1
ATOM 746 O O . VAL A 1 95 ? -13.679 -7.908 13.707 1.00 83.69 95 VAL A O 1
ATOM 749 N N . PRO A 1 96 ? -15.329 -6.443 13.288 1.00 87.38 96 PRO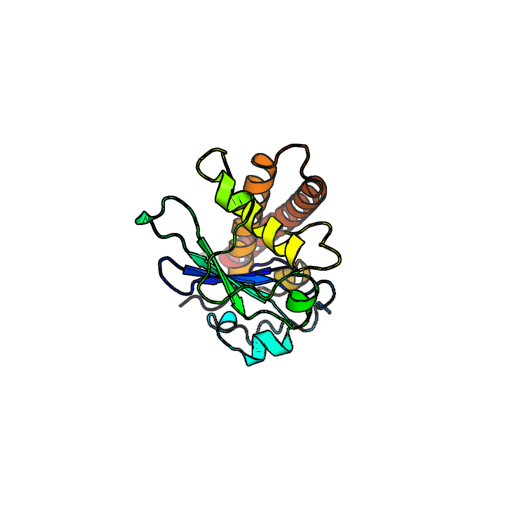 A N 1
ATOM 750 C CA . PRO A 1 96 ? -14.412 -5.468 12.733 1.00 87.38 96 PRO A CA 1
ATOM 751 C C . PRO A 1 96 ? -13.529 -4.864 13.824 1.00 87.38 96 PRO A C 1
ATOM 753 O O . PRO A 1 96 ? -13.976 -4.529 14.926 1.00 87.38 96 PRO A O 1
ATOM 756 N N . LEU A 1 97 ? -12.260 -4.688 13.483 1.00 88.81 97 LEU A N 1
ATOM 757 C CA . LEU A 1 97 ? -11.271 -4.019 14.300 1.00 88.81 97 LEU A CA 1
ATOM 758 C C . LEU A 1 97 ? -11.681 -2.576 14.556 1.00 88.81 97 LEU A C 1
ATOM 760 O O . LEU A 1 97 ? -12.046 -1.833 13.648 1.00 88.81 97 LEU A O 1
ATOM 764 N N . ARG A 1 98 ? -11.537 -2.161 15.812 1.00 88.00 98 ARG A N 1
ATOM 765 C CA . ARG A 1 98 ? -11.634 -0.757 16.206 1.00 88.00 98 ARG A CA 1
ATOM 766 C C . ARG A 1 98 ? -10.254 -0.125 16.090 1.00 88.00 98 ARG A C 1
ATOM 768 O O . ARG A 1 98 ? -9.453 -0.168 17.029 1.00 88.00 98 ARG A O 1
ATOM 775 N N . LEU A 1 99 ? -9.969 0.387 14.901 1.00 90.75 99 LEU A N 1
ATOM 776 C CA . LEU A 1 99 ? -8.774 1.171 14.618 1.00 90.75 99 LEU A CA 1
ATOM 777 C C . LEU A 1 99 ? -9.060 2.653 14.859 1.00 90.75 99 LEU A C 1
ATOM 779 O O . LEU A 1 99 ? -10.162 3.119 14.562 1.00 90.75 99 LEU A O 1
ATOM 783 N N . GLU A 1 100 ? -8.085 3.401 15.362 1.00 92.19 100 GLU A N 1
ATOM 784 C CA . GLU A 1 100 ? -8.225 4.849 15.554 1.00 92.19 100 GLU A CA 1
ATOM 785 C C . GLU A 1 100 ? -8.512 5.554 14.225 1.00 92.19 100 GLU A C 1
ATOM 787 O O . GLU A 1 100 ? -9.384 6.427 14.160 1.00 92.19 100 GLU A O 1
ATOM 792 N N . SER A 1 101 ? -7.850 5.104 13.157 1.00 92.12 101 SER A N 1
ATOM 793 C CA . SER A 1 101 ? -8.082 5.537 11.776 1.00 92.12 101 SER A CA 1
ATOM 794 C C . SER A 1 101 ? -9.525 5.278 11.315 1.00 92.12 101 SER A C 1
ATOM 796 O O . SER A 1 101 ? -10.190 6.191 10.830 1.00 92.12 101 SER A O 1
ATOM 798 N N . THR A 1 102 ? -10.072 4.077 11.540 1.00 91.25 102 THR A N 1
ATOM 799 C CA . THR A 1 102 ? -11.473 3.758 11.177 1.00 91.25 102 THR A CA 1
ATOM 800 C C . THR A 1 102 ? -12.499 4.542 11.999 1.00 91.25 102 THR A C 1
ATOM 802 O O . THR A 1 102 ? -13.514 4.982 11.465 1.00 91.25 102 THR A O 1
ATOM 805 N N . LEU A 1 103 ? -12.229 4.773 13.289 1.00 91.81 103 LEU A N 1
ATOM 806 C CA . LEU A 1 103 ? -13.104 5.555 14.170 1.00 91.81 103 LEU A CA 1
ATOM 807 C C . LEU A 1 103 ? -13.081 7.050 13.826 1.00 91.81 103 LEU A C 1
ATOM 809 O O . LEU A 1 103 ? -14.076 7.746 14.019 1.00 91.81 103 LEU A O 1
ATOM 813 N N . SER A 1 104 ? -11.956 7.540 13.306 1.00 93.12 104 SER A N 1
ATOM 814 C CA . SER A 1 104 ? -11.783 8.942 12.924 1.00 93.12 104 SER A CA 1
ATOM 815 C C . SER A 1 104 ? -12.210 9.237 11.483 1.00 93.12 104 SER A C 1
ATOM 817 O O . SER A 1 104 ? -12.292 10.407 11.125 1.00 93.12 104 SER A O 1
ATOM 819 N N . TRP A 1 105 ? -12.526 8.223 10.670 1.00 91.38 105 TRP A N 1
ATOM 820 C CA . TRP A 1 105 ? -12.792 8.357 9.230 1.00 91.38 105 TRP A CA 1
ATOM 821 C C . TRP A 1 105 ? -13.845 9.413 8.870 1.00 91.38 105 TRP A C 1
ATOM 823 O O . TRP A 1 105 ? -13.684 10.161 7.914 1.00 91.38 105 TRP A O 1
ATOM 833 N N . THR A 1 106 ? -14.930 9.505 9.642 1.00 88.25 106 THR A N 1
ATOM 834 C CA . THR A 1 106 ? -16.016 10.461 9.365 1.00 88.25 106 THR A CA 1
ATOM 835 C C . THR A 1 106 ? -15.767 11.852 9.943 1.00 88.25 106 THR A C 1
ATOM 837 O O . THR A 1 106 ? -16.532 12.771 9.660 1.00 88.25 106 THR A O 1
ATOM 840 N N . THR A 1 107 ? -14.765 12.009 10.810 1.00 91.56 107 THR A N 1
ATOM 841 C CA . THR A 1 107 ? -14.508 13.258 11.551 1.00 91.56 107 THR A CA 1
ATOM 842 C C . THR A 1 107 ? -13.191 13.924 11.171 1.00 91.56 107 THR A C 1
ATOM 844 O O . THR A 1 107 ? -13.039 15.127 11.379 1.00 91.56 107 THR A O 1
ATOM 847 N N . LYS A 1 108 ? -12.256 13.170 10.596 1.00 90.00 108 LYS A N 1
ATOM 848 C CA . LYS A 1 108 ? -10.952 13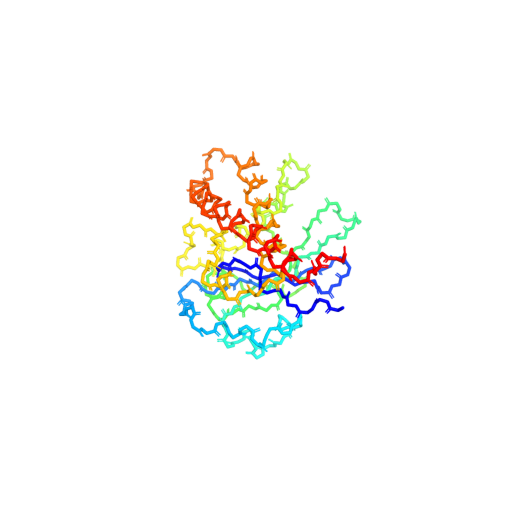.630 10.120 1.00 90.00 108 LYS A CA 1
ATOM 849 C C . LYS A 1 108 ? -10.758 13.219 8.665 1.00 90.00 108 LYS A C 1
ATOM 851 O O . LYS A 1 108 ? -11.405 12.297 8.181 1.00 90.00 108 LYS A O 1
ATOM 856 N N . ASN A 1 109 ? -9.832 13.881 7.981 1.00 88.44 109 ASN A N 1
ATOM 857 C CA . ASN A 1 109 ? -9.421 13.498 6.634 1.00 88.44 109 ASN A CA 1
ATOM 858 C C . ASN A 1 109 ? -8.441 12.314 6.691 1.00 88.44 109 ASN A C 1
ATOM 860 O O . ASN A 1 109 ? -7.250 12.494 6.462 1.00 88.44 109 ASN A O 1
ATOM 864 N N . VAL A 1 110 ? -8.943 11.136 7.070 1.00 91.94 110 VAL A N 1
ATOM 865 C CA . VAL A 1 110 ? -8.123 9.929 7.232 1.00 91.94 110 VAL A CA 1
ATOM 866 C C . VAL A 1 110 ? -7.796 9.328 5.868 1.00 91.94 110 VAL A C 1
ATOM 868 O O . VAL A 1 110 ? -8.692 9.019 5.081 1.00 91.94 110 VAL A O 1
ATOM 871 N N . ALA A 1 111 ? -6.516 9.114 5.595 1.00 92.12 111 ALA A N 1
ATOM 872 C CA . ALA A 1 111 ? -6.039 8.421 4.412 1.00 92.12 111 ALA A CA 1
ATOM 873 C C . ALA A 1 111 ? -5.960 6.901 4.641 1.00 92.12 111 ALA A C 1
ATOM 875 O O . ALA A 1 111 ? -5.698 6.416 5.740 1.00 92.12 111 ALA A O 1
ATOM 876 N N . LEU A 1 112 ? -6.135 6.109 3.578 1.00 90.06 112 LEU A N 1
ATOM 877 C CA . LEU A 1 112 ? -6.076 4.641 3.670 1.00 90.06 112 LEU A CA 1
ATOM 878 C C . LEU A 1 112 ? -4.715 4.125 4.155 1.00 90.06 112 LEU A C 1
ATOM 880 O O . LEU A 1 112 ? -4.655 3.114 4.853 1.00 90.06 112 LEU A O 1
ATOM 884 N N . TRP A 1 113 ? -3.623 4.816 3.817 1.00 93.94 113 TRP A N 1
ATOM 885 C CA . TRP A 1 113 ? -2.291 4.430 4.280 1.00 93.94 113 TRP A CA 1
ATOM 886 C C . TRP A 1 113 ? -2.170 4.535 5.809 1.00 93.94 113 TRP A C 1
ATOM 888 O O . TRP A 1 113 ? -1.445 3.742 6.402 1.00 93.94 113 TRP A O 1
ATOM 898 N N . GLU A 1 114 ? -2.928 5.413 6.477 1.00 94.69 114 GLU A N 1
ATOM 899 C CA . GLU A 1 114 ? -2.933 5.493 7.944 1.00 94.69 114 GLU A CA 1
ATOM 900 C C . GLU A 1 114 ? -3.487 4.207 8.569 1.00 94.69 114 GLU A C 1
ATOM 902 O O . GLU A 1 114 ? -2.932 3.712 9.548 1.00 94.69 114 GLU A O 1
ATOM 907 N N . MET A 1 115 ? -4.518 3.605 7.959 1.00 94.12 115 MET A N 1
ATOM 908 C CA . MET A 1 115 ? -5.051 2.305 8.393 1.00 94.12 115 MET A CA 1
ATOM 909 C C . MET A 1 115 ? -4.019 1.189 8.214 1.00 94.12 115 MET A C 1
ATOM 911 O O . MET A 1 115 ? -3.855 0.342 9.091 1.00 94.12 115 MET A O 1
ATOM 915 N N . VAL A 1 116 ? -3.308 1.189 7.080 1.00 94.06 116 VAL A N 1
ATOM 916 C CA . VAL A 1 116 ? -2.259 0.198 6.791 1.00 94.06 116 VAL A CA 1
ATOM 917 C C . VAL A 1 116 ? -1.118 0.321 7.801 1.00 94.06 116 VAL A C 1
ATOM 919 O O . VAL A 1 116 ? -0.707 -0.681 8.385 1.00 94.06 116 VAL A O 1
ATOM 922 N N . TRP A 1 117 ? -0.645 1.541 8.063 1.00 93.75 117 TRP A N 1
ATOM 923 C CA . TRP A 1 117 ? 0.390 1.803 9.063 1.00 93.75 117 TRP A CA 1
ATOM 924 C C . TRP A 1 117 ? -0.040 1.379 10.471 1.00 93.75 117 TRP A C 1
ATOM 926 O O . TRP A 1 117 ? 0.727 0.710 11.168 1.00 93.75 117 TRP A O 1
ATOM 936 N N . GLU A 1 118 ? -1.263 1.719 10.884 1.00 93.19 118 GLU A N 1
ATOM 937 C CA . GLU A 1 118 ? -1.794 1.340 12.194 1.00 93.19 118 GLU A CA 1
ATOM 938 C C . GLU A 1 118 ? -1.812 -0.186 12.367 1.00 93.19 118 GLU A C 1
ATOM 940 O O . GLU A 1 118 ? -1.415 -0.702 13.415 1.00 93.19 118 GLU A O 1
ATOM 945 N N . LEU A 1 119 ? -2.207 -0.927 11.328 1.00 92.19 119 LEU A N 1
ATOM 946 C CA . LEU A 1 119 ? -2.185 -2.389 11.349 1.00 92.19 119 LEU A CA 1
ATOM 947 C C . LEU A 1 119 ? -0.762 -2.945 11.426 1.00 92.19 119 LEU A C 1
ATOM 949 O O . LEU A 1 119 ? -0.508 -3.810 12.265 1.00 92.19 119 LEU A O 1
ATOM 953 N N . ILE A 1 120 ? 0.167 -2.436 10.608 1.00 91.62 120 ILE A N 1
ATOM 954 C CA . ILE A 1 120 ? 1.581 -2.849 10.635 1.00 91.62 120 ILE A CA 1
ATOM 955 C C . ILE A 1 120 ? 2.160 -2.629 12.033 1.00 91.62 120 ILE A C 1
ATOM 957 O O . ILE A 1 120 ? 2.739 -3.549 12.606 1.00 91.62 120 ILE A O 1
ATOM 961 N N . SER A 1 121 ? 1.928 -1.458 12.624 1.00 89.62 121 SER A N 1
ATOM 962 C CA . SER A 1 121 ? 2.388 -1.128 13.977 1.00 89.62 121 SER A CA 1
ATOM 963 C C . SER A 1 121 ? 1.835 -2.049 15.060 1.00 89.62 121 SER A C 1
ATOM 965 O O . SER A 1 121 ? 2.514 -2.304 16.053 1.00 89.62 121 SER A O 1
ATOM 967 N N . ARG A 1 122 ? 0.606 -2.551 14.894 1.00 87.00 122 ARG A N 1
ATOM 968 C CA . ARG A 1 122 ? -0.042 -3.434 15.875 1.00 87.00 122 ARG A CA 1
ATOM 969 C C . ARG A 1 122 ? 0.466 -4.873 15.827 1.00 87.00 122 ARG A C 1
ATOM 971 O O . ARG A 1 122 ? 0.411 -5.551 16.852 1.00 87.00 122 ARG A O 1
ATOM 978 N N . VAL A 1 123 ? 0.917 -5.360 14.668 1.00 85.12 123 VAL A N 1
ATOM 979 C CA . VAL A 1 123 ? 1.286 -6.782 14.499 1.00 85.12 123 VAL A CA 1
ATOM 980 C C . VAL A 1 123 ? 2.770 -7.033 14.242 1.00 85.12 123 VAL A C 1
ATOM 982 O O . VAL A 1 123 ? 3.226 -8.171 14.389 1.00 85.12 123 VAL A O 1
ATOM 985 N N . SER A 1 124 ? 3.540 -5.997 13.913 1.00 84.00 124 SER A N 1
ATOM 986 C CA . SER A 1 124 ? 4.984 -6.085 13.696 1.00 84.00 124 SER A CA 1
ATOM 987 C C . SER A 1 124 ? 5.751 -5.629 14.936 1.00 84.00 124 SER A C 1
ATOM 989 O O . SER A 1 124 ? 5.604 -4.501 15.395 1.00 84.00 124 SER A O 1
ATOM 991 N N . TRP A 1 125 ? 6.611 -6.502 15.472 1.00 81.19 125 TRP A N 1
ATOM 992 C CA . TRP A 1 125 ? 7.473 -6.176 16.613 1.00 81.19 125 TRP A CA 1
ATOM 993 C C . TRP A 1 125 ? 8.935 -6.588 16.373 1.00 81.19 125 TRP A C 1
ATOM 995 O O . TRP A 1 125 ? 9.192 -7.789 16.267 1.00 81.19 125 TRP A O 1
ATOM 1005 N N . PRO A 1 126 ? 9.905 -5.657 16.334 1.00 85.00 126 PRO A N 1
ATOM 1006 C CA . PRO A 1 126 ? 9.698 -4.210 16.370 1.00 85.00 126 PRO A CA 1
ATOM 1007 C C . PRO A 1 126 ? 8.924 -3.727 15.133 1.00 85.00 126 PRO A C 1
ATOM 1009 O O . PRO A 1 126 ? 8.983 -4.361 14.070 1.00 85.00 126 PRO A O 1
ATOM 1012 N N . SER A 1 127 ? 8.195 -2.620 15.292 1.00 85.62 127 SER A N 1
ATOM 1013 C CA . SER A 1 127 ? 7.552 -1.938 14.164 1.00 85.62 127 SER A CA 1
ATOM 1014 C C . SER A 1 127 ? 8.637 -1.452 13.190 1.00 85.62 127 SER A C 1
ATOM 1016 O O . SER A 1 127 ? 9.685 -0.984 13.655 1.00 85.62 127 SER A O 1
ATOM 1018 N N . PRO A 1 128 ? 8.460 -1.616 11.865 1.00 91.00 128 PRO A N 1
ATOM 1019 C CA . PRO A 1 128 ? 9.451 -1.182 10.886 1.00 91.00 128 PRO A CA 1
ATOM 1020 C C . PRO A 1 128 ? 9.662 0.334 10.937 1.00 91.00 128 PRO A C 1
ATOM 1022 O O . PRO A 1 128 ? 8.726 1.091 11.185 1.00 91.00 128 PRO A O 1
ATOM 1025 N N . GLN A 1 129 ? 10.894 0.777 10.662 1.00 90.94 129 GLN A N 1
ATOM 1026 C CA . GLN A 1 129 ? 11.209 2.208 10.587 1.00 90.94 129 GLN A CA 1
ATOM 1027 C C . GLN A 1 129 ? 10.467 2.894 9.438 1.00 90.94 129 GLN A C 1
ATOM 1029 O O . GLN A 1 129 ? 9.924 3.969 9.646 1.00 90.94 129 GLN A O 1
ATOM 1034 N N . ASN A 1 130 ? 10.408 2.258 8.263 1.00 94.81 130 ASN A N 1
ATOM 1035 C CA . ASN A 1 130 ? 9.581 2.684 7.139 1.00 94.81 130 ASN A CA 1
ATOM 1036 C C . ASN A 1 130 ? 8.532 1.597 6.839 1.00 94.81 130 ASN A C 1
ATOM 1038 O O . ASN A 1 130 ? 8.882 0.556 6.292 1.00 94.81 130 ASN A O 1
ATOM 1042 N N . PRO A 1 131 ? 7.246 1.804 7.158 1.00 94.56 131 PRO A N 1
ATOM 1043 C CA . PRO A 1 131 ? 6.191 0.801 6.957 1.00 94.56 131 PRO A CA 1
ATOM 1044 C C . PRO A 1 131 ? 5.885 0.537 5.483 1.00 94.56 131 PRO A C 1
ATOM 1046 O O . PRO A 1 131 ? 5.374 -0.526 5.132 1.00 94.56 131 PRO A O 1
ATOM 1049 N N . PHE A 1 132 ? 6.223 1.506 4.635 1.00 96.00 132 PHE A N 1
ATOM 1050 C CA . PHE A 1 132 ? 6.021 1.496 3.193 1.00 96.00 132 PHE A CA 1
ATOM 1051 C C . PHE A 1 132 ? 7.343 1.315 2.443 1.00 96.00 132 PHE A C 1
ATOM 1053 O O . PHE A 1 132 ? 7.431 1.690 1.277 1.00 96.00 132 PHE A O 1
ATOM 1060 N N . ALA A 1 133 ? 8.355 0.734 3.103 1.00 95.06 133 ALA A N 1
ATOM 1061 C CA . ALA A 1 133 ? 9.650 0.465 2.498 1.00 95.06 133 ALA A CA 1
ATOM 1062 C C . ALA A 1 133 ? 9.502 -0.330 1.199 1.00 95.06 133 ALA A C 1
ATOM 1064 O O . ALA A 1 133 ? 8.817 -1.364 1.162 1.00 95.06 133 ALA A O 1
ATOM 1065 N N . ILE A 1 134 ? 10.168 0.140 0.148 1.00 94.75 134 ILE A N 1
ATOM 1066 C CA . ILE A 1 134 ? 10.168 -0.515 -1.158 1.00 94.75 134 ILE A CA 1
ATOM 1067 C C . ILE A 1 134 ? 11.114 -1.716 -1.155 1.00 94.75 134 ILE A C 1
ATOM 1069 O O . ILE A 1 134 ? 12.257 -1.655 -0.698 1.00 94.75 134 ILE A O 1
ATOM 1073 N N . ASP A 1 135 ? 10.649 -2.839 -1.694 1.00 92.25 135 ASP A N 1
ATOM 1074 C CA . ASP A 1 135 ? 11.480 -4.012 -1.954 1.00 92.25 135 ASP A CA 1
ATOM 1075 C C . ASP A 1 135 ? 12.211 -3.834 -3.292 1.00 92.25 135 ASP A C 1
ATOM 1077 O O . ASP A 1 135 ? 11.786 -4.305 -4.350 1.00 92.25 135 ASP A O 1
ATOM 1081 N N . PHE A 1 136 ? 13.313 -3.088 -3.246 1.00 91.94 136 PHE A N 1
ATOM 1082 C CA . PHE A 1 136 ? 14.144 -2.815 -4.414 1.00 91.94 136 PHE A CA 1
ATOM 1083 C C . PHE A 1 136 ? 14.774 -4.085 -5.011 1.00 91.94 136 PHE A C 1
ATOM 1085 O O . PHE A 1 136 ? 14.887 -4.177 -6.235 1.00 91.94 136 PHE A O 1
ATOM 1092 N N . ASP A 1 137 ? 15.102 -5.082 -4.181 1.00 89.00 137 ASP A N 1
ATOM 1093 C CA . ASP A 1 137 ? 15.615 -6.384 -4.632 1.00 89.00 137 ASP A CA 1
ATOM 1094 C C . ASP A 1 137 ? 14.569 -7.134 -5.462 1.00 89.00 137 ASP A C 1
ATOM 1096 O O . ASP A 1 137 ? 14.892 -7.768 -6.472 1.00 89.00 137 ASP A O 1
ATOM 1100 N N . TYR A 1 138 ? 13.302 -7.072 -5.044 1.00 87.06 138 TYR A N 1
ATOM 1101 C CA . TYR A 1 138 ? 12.189 -7.602 -5.818 1.00 87.06 138 TYR A CA 1
ATOM 1102 C C . TYR A 1 138 ? 12.015 -6.835 -7.130 1.00 87.06 138 TYR A C 1
ATOM 1104 O O . TYR A 1 138 ? 11.929 -7.468 -8.185 1.00 87.06 138 TYR A O 1
ATOM 1112 N N . LEU A 1 139 ? 12.019 -5.497 -7.094 1.00 89.31 139 LEU A N 1
ATOM 1113 C CA . LEU A 1 139 ? 11.859 -4.670 -8.296 1.00 89.31 139 LEU A CA 1
ATOM 1114 C C . LEU A 1 139 ? 12.911 -4.974 -9.368 1.00 89.31 139 LEU A C 1
ATOM 1116 O O . LEU A 1 139 ? 12.567 -5.022 -10.549 1.00 89.31 139 LEU A O 1
ATOM 1120 N N . ASP A 1 140 ? 14.158 -5.238 -8.969 1.00 88.94 140 ASP A N 1
ATOM 1121 C CA . ASP A 1 140 ? 15.254 -5.572 -9.891 1.00 88.94 140 ASP A CA 1
ATOM 1122 C C . ASP A 1 140 ? 15.049 -6.911 -10.622 1.00 88.94 140 ASP A C 1
ATOM 1124 O O . ASP A 1 140 ? 15.649 -7.157 -11.670 1.00 88.94 140 ASP A O 1
ATOM 1128 N N . ARG A 1 141 ? 14.175 -7.782 -10.105 1.00 88.19 141 ARG A N 1
ATOM 1129 C CA . ARG A 1 141 ? 13.839 -9.080 -10.714 1.00 88.19 141 ARG A CA 1
ATOM 1130 C C . ARG A 1 141 ? 12.598 -9.022 -11.600 1.00 88.19 141 ARG A C 1
ATOM 1132 O O . ARG A 1 141 ? 12.356 -9.968 -12.351 1.00 88.19 141 ARG A O 1
ATOM 1139 N N . VAL A 1 142 ? 11.803 -7.954 -11.524 1.00 88.06 142 VAL A N 1
ATOM 1140 C CA . VAL A 1 142 ? 10.575 -7.822 -12.312 1.00 88.06 142 VAL A CA 1
ATOM 1141 C C . VAL A 1 142 ? 10.927 -7.470 -13.768 1.00 88.06 142 VAL A C 1
ATOM 1143 O O . VAL A 1 142 ? 11.577 -6.452 -14.023 1.00 88.06 142 VAL A O 1
ATOM 1146 N N . PRO A 1 143 ? 10.495 -8.271 -14.759 1.00 90.19 143 PRO A N 1
ATOM 1147 C CA . PRO A 1 143 ? 10.815 -8.008 -16.156 1.00 90.19 143 PRO A CA 1
ATOM 1148 C C . PRO A 1 143 ? 10.080 -6.779 -16.719 1.00 90.19 143 PRO A C 1
ATOM 1150 O O . PRO A 1 143 ? 9.038 -6.350 -16.224 1.00 90.19 143 PRO A O 1
ATOM 1153 N N . LEU A 1 144 ? 10.614 -6.220 -17.810 1.00 88.81 144 LEU A N 1
ATOM 1154 C CA . LEU A 1 144 ? 9.908 -5.221 -18.619 1.00 88.81 144 LEU A CA 1
ATOM 1155 C C . LEU A 1 144 ? 8.791 -5.889 -19.452 1.00 88.81 144 LEU A C 1
ATOM 1157 O O . LEU A 1 144 ? 9.064 -6.900 -20.108 1.00 88.81 144 LEU A O 1
ATOM 1161 N N . PRO A 1 145 ? 7.590 -5.284 -19.555 1.00 89.62 145 PRO A N 1
ATOM 1162 C CA . PRO A 1 145 ? 7.253 -3.937 -19.088 1.00 89.62 145 PRO A CA 1
ATOM 1163 C C . PRO A 1 145 ? 6.671 -3.877 -17.668 1.00 89.62 145 PRO A C 1
ATOM 1165 O O . PRO A 1 145 ? 6.354 -2.780 -17.217 1.00 89.62 145 PRO A O 1
ATOM 1168 N N . GLN A 1 146 ? 6.498 -5.003 -16.963 1.00 89.50 146 GLN A N 1
ATOM 1169 C CA . GLN A 1 146 ? 5.825 -5.013 -15.657 1.00 89.50 146 GLN A CA 1
ATOM 1170 C C . GLN A 1 146 ? 6.502 -4.082 -14.644 1.00 89.50 146 GLN A C 1
ATOM 1172 O O . GLN A 1 146 ? 5.815 -3.333 -13.953 1.00 89.50 146 GLN A O 1
ATOM 1177 N N . SER A 1 147 ? 7.837 -4.062 -14.604 1.00 91.25 147 SER A N 1
ATOM 1178 C CA . SER A 1 147 ? 8.589 -3.184 -13.700 1.00 91.25 147 SER A CA 1
ATOM 1179 C C . SER A 1 147 ? 8.346 -1.700 -13.974 1.00 91.25 147 SER A C 1
ATOM 1181 O O . SER A 1 147 ? 8.324 -0.904 -13.037 1.00 91.25 147 SER A O 1
ATOM 1183 N N . LEU A 1 148 ? 8.093 -1.308 -15.228 1.00 92.50 148 LEU A N 1
ATOM 1184 C CA . LEU A 1 148 ? 7.783 0.078 -15.575 1.00 92.50 148 LEU A CA 1
ATOM 1185 C C . LEU A 1 148 ? 6.443 0.524 -14.970 1.00 92.50 148 LEU A C 1
ATOM 1187 O O . LEU A 1 148 ? 6.371 1.589 -14.360 1.00 92.50 148 LEU A O 1
ATOM 1191 N N . PHE A 1 149 ? 5.400 -0.301 -15.099 1.00 91.38 149 PHE A N 1
ATOM 1192 C CA . PHE A 1 149 ? 4.087 -0.013 -14.511 1.00 91.38 149 PHE A CA 1
ATOM 1193 C C . PHE A 1 149 ? 4.134 -0.030 -12.985 1.00 91.38 149 PHE A C 1
ATOM 1195 O O . PHE A 1 149 ? 3.615 0.881 -12.343 1.00 91.38 149 PHE A O 1
ATOM 1202 N N . LEU A 1 150 ? 4.799 -1.035 -12.412 1.00 91.88 150 LEU A N 1
ATOM 1203 C CA . LEU A 1 150 ? 4.906 -1.188 -10.968 1.00 91.88 150 LEU A CA 1
ATOM 1204 C C . LEU A 1 150 ? 5.655 -0.011 -10.329 1.00 91.88 150 LEU A C 1
ATOM 1206 O O . LEU A 1 150 ? 5.164 0.573 -9.370 1.00 91.88 150 LEU A O 1
ATOM 1210 N N . THR A 1 151 ? 6.806 0.387 -10.881 1.00 95.06 151 THR A N 1
ATOM 1211 C CA . THR A 1 151 ? 7.558 1.543 -10.359 1.00 95.06 151 THR A CA 1
ATOM 1212 C C . THR A 1 151 ? 6.784 2.853 -10.490 1.00 95.06 151 THR A C 1
ATOM 1214 O O . THR A 1 151 ? 6.860 3.677 -9.584 1.00 95.06 151 THR A O 1
ATOM 1217 N N . GLY A 1 152 ? 6.005 3.035 -11.563 1.00 94.56 152 GLY A N 1
ATOM 1218 C CA . GLY A 1 152 ? 5.121 4.194 -11.716 1.00 94.56 152 GLY A CA 1
ATOM 1219 C C . GLY A 1 152 ? 4.029 4.248 -10.643 1.00 94.56 152 GLY A C 1
ATOM 1220 O O . GLY A 1 152 ? 3.874 5.273 -9.984 1.00 94.56 152 GLY A O 1
ATOM 1221 N N . ALA A 1 153 ? 3.329 3.131 -10.416 1.00 93.88 153 ALA A N 1
ATOM 1222 C CA . ALA A 1 153 ? 2.266 3.033 -9.412 1.00 93.88 153 ALA A CA 1
ATOM 1223 C C . ALA A 1 153 ? 2.791 3.216 -7.976 1.00 93.88 153 ALA A C 1
ATOM 1225 O O . ALA A 1 153 ? 2.196 3.935 -7.175 1.00 93.88 153 ALA A O 1
ATOM 1226 N N . LEU A 1 154 ? 3.937 2.608 -7.656 1.00 95.44 154 LEU A N 1
ATOM 1227 C CA . LEU A 1 154 ? 4.602 2.782 -6.363 1.00 95.44 154 LEU A CA 1
ATOM 1228 C C . LEU A 1 154 ? 5.028 4.234 -6.132 1.00 95.44 154 LEU A C 1
ATOM 1230 O O . LEU A 1 154 ? 4.847 4.761 -5.037 1.00 95.44 154 LEU A O 1
ATOM 1234 N N . MET A 1 155 ? 5.564 4.893 -7.162 1.00 95.81 155 MET A N 1
ATOM 1235 C CA . MET A 1 155 ? 5.991 6.288 -7.077 1.00 95.81 155 MET A CA 1
ATOM 1236 C C . MET A 1 155 ? 4.799 7.218 -6.840 1.00 95.81 155 MET A C 1
ATOM 1238 O O . MET A 1 155 ? 4.873 8.069 -5.957 1.00 95.81 155 MET A O 1
ATOM 1242 N N . GLU A 1 156 ? 3.696 7.027 -7.568 1.00 95.75 156 GLU A N 1
ATOM 1243 C CA . GLU A 1 156 ? 2.451 7.779 -7.362 1.00 95.75 156 GLU A CA 1
ATOM 1244 C C . GLU A 1 156 ? 1.916 7.601 -5.934 1.00 95.75 156 GLU A C 1
ATOM 1246 O O . GLU A 1 156 ? 1.573 8.583 -5.266 1.00 95.75 156 GLU A O 1
ATOM 1251 N N . PHE A 1 157 ? 1.891 6.360 -5.439 1.00 96.06 157 PHE A N 1
ATOM 1252 C CA . PHE A 1 157 ? 1.449 6.060 -4.081 1.00 96.06 157 PHE A CA 1
ATOM 1253 C C . PHE A 1 157 ? 2.323 6.753 -3.029 1.00 96.06 157 PHE A C 1
ATOM 1255 O O . PHE A 1 157 ? 1.793 7.462 -2.172 1.00 96.06 157 PHE A O 1
ATOM 1262 N N . LEU A 1 158 ? 3.651 6.593 -3.098 1.00 97.12 158 LEU A N 1
ATOM 1263 C CA . LEU A 1 158 ? 4.560 7.183 -2.113 1.00 97.12 158 LEU A CA 1
ATOM 1264 C C . LEU A 1 158 ? 4.532 8.715 -2.152 1.00 97.12 158 LEU A C 1
ATOM 1266 O O . LEU A 1 158 ? 4.543 9.342 -1.097 1.00 97.12 158 LEU A O 1
ATOM 1270 N N . GLN A 1 159 ? 4.447 9.332 -3.334 1.00 97.44 159 GLN A N 1
ATOM 1271 C CA . GLN A 1 159 ? 4.308 10.788 -3.458 1.00 97.44 159 GLN A CA 1
ATOM 1272 C C . GLN A 1 159 ? 2.994 11.287 -2.853 1.00 97.44 159 GLN A C 1
ATOM 1274 O O . GLN A 1 159 ? 2.988 12.289 -2.141 1.00 97.44 159 GLN A O 1
ATOM 1279 N N . THR A 1 160 ? 1.891 10.576 -3.096 1.00 96.69 160 THR A N 1
ATOM 1280 C CA . THR A 1 160 ? 0.588 10.904 -2.503 1.00 96.69 160 THR A CA 1
ATOM 1281 C C . THR A 1 160 ? 0.645 10.815 -0.983 1.00 96.69 160 THR A C 1
ATOM 1283 O O . THR A 1 160 ? 0.223 11.748 -0.301 1.00 96.69 160 THR A O 1
ATOM 1286 N N . LEU A 1 161 ? 1.217 9.731 -0.454 1.00 96.44 161 LEU A N 1
ATOM 1287 C CA . LEU A 1 161 ? 1.447 9.553 0.977 1.00 96.44 161 LEU A CA 1
ATOM 1288 C C . LEU A 1 161 ? 2.294 10.701 1.533 1.00 96.44 161 LEU A C 1
ATOM 1290 O O . LEU A 1 161 ? 1.898 11.322 2.515 1.00 96.44 161 LEU A O 1
ATOM 1294 N N . TRP A 1 162 ? 3.410 11.028 0.878 1.00 96.88 162 TRP A N 1
ATOM 1295 C CA . TRP A 1 162 ? 4.322 12.086 1.307 1.00 96.88 162 TRP A CA 1
ATOM 1296 C C . TRP A 1 162 ? 3.644 13.458 1.401 1.00 96.88 162 TRP A C 1
ATOM 1298 O O . TRP A 1 162 ? 3.847 14.180 2.372 1.00 96.88 162 TRP A O 1
ATOM 1308 N N . VAL A 1 163 ? 2.787 13.794 0.433 1.00 95.94 163 VAL A N 1
ATOM 1309 C CA . VAL A 1 163 ? 2.013 15.047 0.432 1.00 95.94 163 VAL A CA 1
ATOM 1310 C C . VAL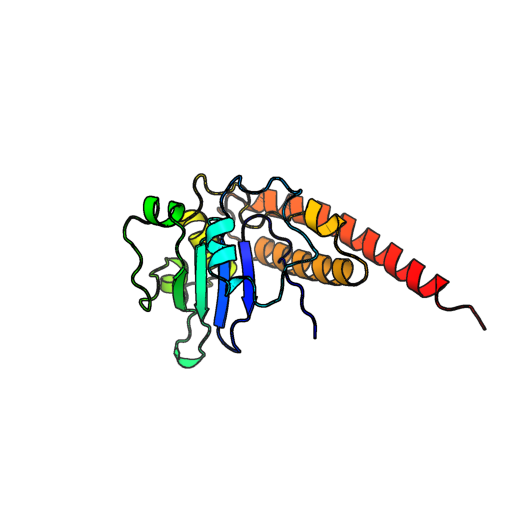 A 1 163 ? 0.907 15.053 1.493 1.00 95.94 163 VAL A C 1
ATOM 1312 O O . VAL A 1 163 ? 0.594 16.107 2.043 1.00 95.94 163 VAL A O 1
ATOM 1315 N N . GLN A 1 164 ? 0.280 13.905 1.755 1.00 94.88 164 GLN A N 1
ATOM 1316 C CA . GLN A 1 164 ? -0.830 13.786 2.706 1.00 94.88 164 GLN A CA 1
ATOM 1317 C C . GLN A 1 164 ? -0.381 13.684 4.166 1.00 94.88 164 GLN A C 1
ATOM 1319 O O . GLN A 1 164 ? -1.171 13.989 5.057 1.00 94.88 164 GLN A O 1
ATOM 1324 N N . ALA A 1 165 ? 0.840 13.216 4.421 1.00 94.62 165 ALA A N 1
ATOM 1325 C CA . ALA A 1 165 ? 1.326 12.971 5.767 1.00 94.62 165 ALA A CA 1
ATOM 1326 C C . ALA A 1 165 ? 1.442 14.257 6.592 1.00 94.62 165 ALA A C 1
ATOM 1328 O O . ALA A 1 165 ? 1.961 15.280 6.143 1.00 94.62 165 ALA A O 1
ATOM 1329 N N . GLU A 1 166 ? 1.004 14.180 7.848 1.00 91.56 166 GLU A N 1
ATOM 1330 C CA . GLU A 1 166 ? 1.241 15.251 8.809 1.00 91.56 166 GLU A CA 1
ATOM 1331 C C . GLU A 1 166 ? 2.734 15.317 9.193 1.00 91.56 166 GLU A C 1
ATOM 1333 O O . GLU A 1 166 ? 3.399 14.279 9.256 1.00 91.56 166 GLU A O 1
ATOM 1338 N N . PRO A 1 167 ? 3.274 16.500 9.546 1.00 87.00 167 PRO A N 1
ATOM 1339 C CA . PRO A 1 167 ? 4.700 16.665 9.862 1.00 87.00 167 PRO A CA 1
ATOM 1340 C C . PRO A 1 167 ? 5.230 15.786 11.006 1.00 87.00 167 PRO A C 1
ATOM 1342 O O . PRO A 1 167 ? 6.434 15.605 11.143 1.00 87.00 167 PRO A O 1
ATOM 1345 N N . GLN A 1 168 ? 4.344 15.265 11.855 1.00 89.94 168 GLN A N 1
ATOM 1346 C CA . GLN A 1 168 ? 4.685 14.401 12.989 1.00 89.94 168 GLN A CA 1
ATOM 1347 C C . GLN A 1 168 ? 4.826 12.911 12.631 1.00 89.94 168 GLN A C 1
ATOM 1349 O O . GLN A 1 168 ? 5.162 12.106 13.501 1.00 89.94 168 GLN A O 1
ATOM 1354 N N . VAL A 1 169 ? 4.559 12.522 11.379 1.00 93.06 169 VAL A N 1
ATOM 1355 C CA . VAL A 1 169 ? 4.731 11.141 10.912 1.00 93.06 169 VAL A CA 1
ATOM 1356 C C . VAL A 1 169 ? 6.224 10.814 10.844 1.00 93.06 169 VAL A C 1
ATOM 1358 O O . VAL A 1 169 ? 6.955 11.321 10.000 1.00 93.06 169 VAL A O 1
ATOM 1361 N N . SER A 1 170 ? 6.684 9.934 11.734 1.00 93.56 170 SER A N 1
ATOM 1362 C CA . SER A 1 170 ? 8.115 9.707 11.982 1.00 93.56 170 SER A CA 1
ATOM 1363 C C . SER A 1 170 ? 8.890 9.056 10.836 1.00 93.56 170 SER A C 1
ATOM 1365 O O . SER A 1 170 ? 10.114 9.086 10.859 1.00 93.56 170 SER A O 1
ATOM 1367 N N . PHE A 1 171 ? 8.202 8.422 9.884 1.00 95.25 171 PHE A N 1
ATOM 1368 C CA . PHE A 1 171 ? 8.819 7.652 8.798 1.00 95.25 171 PHE A CA 1
ATOM 1369 C C . PHE A 1 171 ? 8.861 8.398 7.457 1.00 95.25 171 PHE A C 1
ATOM 1371 O O . PHE A 1 171 ? 9.233 7.829 6.428 1.00 95.25 171 PHE A O 1
ATOM 1378 N N . ILE A 1 172 ? 8.422 9.659 7.439 1.00 96.75 172 ILE A N 1
ATOM 1379 C CA . ILE A 1 172 ? 8.184 10.390 6.194 1.00 96.75 172 ILE A CA 1
ATOM 1380 C C . ILE A 1 172 ? 9.474 10.718 5.437 1.00 96.75 172 ILE A C 1
ATOM 1382 O O . ILE A 1 172 ? 9.481 10.718 4.205 1.00 96.75 172 ILE A O 1
ATOM 1386 N N . ASP A 1 173 ? 10.574 10.910 6.166 1.00 96.31 173 ASP A N 1
ATOM 1387 C CA . ASP A 1 173 ? 11.898 11.123 5.585 1.00 96.31 173 ASP A CA 1
ATOM 1388 C C . ASP A 1 173 ? 12.381 9.865 4.850 1.00 96.31 173 ASP A C 1
ATOM 1390 O O . ASP A 1 173 ? 12.867 9.957 3.726 1.00 96.31 173 ASP A O 1
ATOM 1394 N N . GLN A 1 174 ? 12.157 8.674 5.416 1.00 97.19 174 GLN A N 1
ATOM 1395 C CA . GLN A 1 174 ? 12.519 7.409 4.762 1.00 97.19 174 GLN A CA 1
ATOM 1396 C C . GLN A 1 174 ? 11.639 7.128 3.539 1.00 97.19 174 GLN A C 1
ATOM 1398 O O . GLN A 1 174 ? 12.115 6.593 2.541 1.00 97.19 174 GLN A O 1
ATOM 1403 N N . VAL A 1 175 ? 10.360 7.519 3.575 1.00 97.31 175 VAL A N 1
ATOM 1404 C CA . VAL A 1 175 ? 9.505 7.472 2.379 1.00 97.31 175 VAL A CA 1
ATOM 1405 C C . VAL A 1 175 ? 10.060 8.385 1.287 1.00 97.31 175 VAL A C 1
ATOM 1407 O O . VAL A 1 175 ? 10.085 8.000 0.120 1.00 97.31 175 VAL A O 1
ATOM 1410 N N . PHE A 1 176 ? 10.531 9.580 1.646 1.00 97.44 176 PHE A N 1
ATOM 1411 C CA . PHE A 1 176 ? 11.134 10.497 0.684 1.00 97.44 176 PHE A CA 1
ATOM 1412 C C . PHE A 1 176 ? 12.430 9.942 0.075 1.00 97.44 176 PHE A C 1
ATOM 1414 O O . PHE A 1 176 ? 12.619 10.039 -1.139 1.00 97.44 176 PHE A O 1
ATOM 1421 N N . GLU A 1 177 ? 13.285 9.311 0.880 1.00 97.81 177 GLU A N 1
ATOM 1422 C CA . GLU A 1 177 ? 14.477 8.598 0.398 1.00 97.81 177 GLU A CA 1
ATOM 1423 C C . GLU A 1 177 ? 14.103 7.511 -0.628 1.00 97.81 177 GLU A C 1
ATOM 1425 O O . GLU A 1 177 ? 14.665 7.474 -1.729 1.00 97.81 177 GLU A O 1
ATOM 1430 N N . ASP A 1 178 ? 13.091 6.689 -0.332 1.00 97.75 178 ASP A N 1
ATOM 1431 C CA . ASP A 1 178 ? 12.595 5.662 -1.256 1.00 97.75 178 ASP A CA 1
ATOM 1432 C C . ASP A 1 178 ? 12.042 6.269 -2.556 1.00 97.75 178 ASP A C 1
ATOM 1434 O O . ASP A 1 178 ? 12.313 5.743 -3.640 1.00 97.75 178 ASP A O 1
ATOM 1438 N N . ILE A 1 179 ? 11.327 7.403 -2.490 1.00 98.12 179 ILE A N 1
ATOM 1439 C CA . ILE A 1 179 ? 10.848 8.131 -3.681 1.00 98.12 179 ILE A CA 1
ATOM 1440 C C . ILE A 1 179 ? 12.021 8.519 -4.583 1.00 98.12 179 ILE A C 1
ATOM 1442 O O . ILE A 1 179 ? 11.943 8.332 -5.800 1.00 98.12 179 ILE A O 1
ATOM 1446 N N . GLN A 1 180 ? 13.114 9.042 -4.019 1.00 98.12 180 GLN A N 1
ATOM 1447 C CA . GLN A 1 180 ? 14.276 9.473 -4.801 1.00 98.12 180 GLN A CA 1
ATOM 1448 C C . GLN A 1 180 ? 14.921 8.304 -5.552 1.00 98.12 180 GLN A C 1
ATOM 1450 O O . GLN A 1 180 ? 15.218 8.417 -6.748 1.00 98.12 180 GLN A O 1
ATOM 1455 N N . VAL A 1 181 ? 15.105 7.169 -4.877 1.00 97.38 181 VAL A N 1
ATOM 1456 C CA . VAL A 1 181 ? 15.668 5.957 -5.490 1.00 97.38 181 VAL A CA 1
ATOM 1457 C C . VAL A 1 181 ? 14.723 5.407 -6.559 1.00 97.38 181 VAL A C 1
ATOM 1459 O O . VAL A 1 181 ? 15.147 5.086 -7.676 1.00 97.38 181 VAL A O 1
ATOM 1462 N N . LEU A 1 182 ? 13.428 5.336 -6.255 1.00 96.75 182 LEU A N 1
ATOM 1463 C CA . LEU A 1 182 ? 12.414 4.813 -7.162 1.00 96.75 182 LEU A CA 1
ATOM 1464 C C . LEU A 1 182 ? 12.268 5.678 -8.422 1.00 96.75 182 LEU A C 1
ATOM 1466 O O . LEU A 1 182 ? 12.156 5.137 -9.522 1.00 96.75 182 LEU A O 1
ATOM 1470 N N . GLN A 1 183 ? 12.361 7.003 -8.293 1.00 97.50 183 GLN A N 1
ATOM 1471 C CA . GLN A 1 183 ? 12.346 7.935 -9.421 1.00 97.50 183 GLN A CA 1
ATOM 1472 C C . GLN A 1 183 ? 13.524 7.687 -10.372 1.00 97.50 183 GLN A C 1
ATOM 1474 O O . GLN A 1 183 ? 13.334 7.626 -11.590 1.00 97.50 183 GLN A O 1
ATOM 1479 N N . GLN A 1 184 ? 14.739 7.506 -9.841 1.00 96.94 184 GLN A N 1
ATOM 1480 C CA . GLN A 1 184 ? 15.917 7.193 -10.659 1.00 96.94 184 GLN A CA 1
ATOM 1481 C C . GLN A 1 184 ? 15.733 5.875 -11.424 1.00 96.94 184 GLN A C 1
ATOM 1483 O O . GLN A 1 184 ? 15.984 5.820 -12.632 1.00 96.94 184 GLN A O 1
ATOM 1488 N N . ARG A 1 185 ? 15.229 4.835 -10.747 1.00 95.44 185 ARG A N 1
ATOM 1489 C CA . ARG A 1 185 ? 14.934 3.529 -11.359 1.00 95.44 185 ARG A CA 1
ATOM 1490 C C . ARG A 1 185 ? 13.858 3.631 -12.439 1.00 95.44 185 ARG A C 1
ATOM 1492 O O . ARG A 1 185 ? 14.047 3.104 -13.531 1.00 95.44 185 ARG A O 1
ATOM 1499 N N . HIS A 1 186 ? 12.768 4.352 -12.183 1.00 96.44 186 HIS A N 1
ATOM 1500 C CA . HIS A 1 186 ? 11.680 4.525 -13.147 1.00 96.44 186 HIS A CA 1
ATOM 1501 C C . HIS A 1 186 ? 12.150 5.228 -14.432 1.00 96.44 186 HIS A C 1
ATOM 1503 O O . HIS A 1 186 ? 11.835 4.785 -15.538 1.00 96.44 186 HIS A O 1
ATOM 1509 N N . LEU A 1 187 ? 12.972 6.279 -14.308 1.00 96.81 187 LEU A N 1
ATOM 1510 C CA . LEU A 1 187 ? 13.572 6.960 -15.461 1.00 96.81 187 LEU A CA 1
ATOM 1511 C C . LEU A 1 187 ? 14.469 6.024 -16.283 1.00 96.81 187 LEU A C 1
ATOM 1513 O O . LEU A 1 187 ? 14.439 6.075 -17.516 1.00 96.81 187 LEU A O 1
ATOM 1517 N N . GLN A 1 188 ? 15.255 5.171 -15.622 1.00 95.69 188 GLN A N 1
ATOM 1518 C CA . GLN A 1 188 ? 16.085 4.181 -16.305 1.00 95.69 188 GLN A CA 1
ATOM 1519 C C . GLN A 1 188 ? 15.223 3.150 -17.048 1.00 95.69 188 GLN A C 1
ATOM 1521 O O . GLN A 1 188 ? 15.426 2.935 -18.241 1.00 95.69 188 GLN A O 1
ATOM 1526 N N . LEU A 1 189 ? 14.190 2.610 -16.394 1.00 95.25 189 LEU A N 1
ATOM 1527 C CA . LEU A 1 189 ? 13.251 1.666 -17.008 1.00 95.25 189 LEU A CA 1
ATOM 1528 C C . LEU A 1 189 ? 12.529 2.267 -18.222 1.00 95.25 189 LEU A C 1
ATOM 1530 O O . LEU A 1 189 ? 12.355 1.579 -19.227 1.00 95.25 189 LEU A O 1
ATOM 1534 N N . MET A 1 190 ? 12.146 3.549 -18.179 1.00 95.38 190 MET A N 1
ATOM 1535 C CA . MET A 1 190 ? 11.561 4.241 -19.336 1.00 95.38 190 MET A CA 1
ATOM 1536 C C . MET A 1 190 ? 12.524 4.311 -20.524 1.00 95.38 190 MET A C 1
ATOM 1538 O O . MET A 1 190 ? 12.108 4.098 -21.668 1.00 95.38 190 MET A O 1
ATOM 1542 N N . ARG A 1 191 ? 13.808 4.599 -20.274 1.00 95.44 191 ARG A N 1
ATOM 1543 C CA . ARG A 1 191 ? 14.841 4.621 -21.321 1.00 95.44 191 ARG A CA 1
ATOM 1544 C C . ARG A 1 191 ? 15.031 3.236 -21.929 1.00 95.44 191 ARG A C 1
ATOM 1546 O O . ARG A 1 191 ? 14.991 3.110 -23.153 1.00 95.44 191 ARG A O 1
ATOM 1553 N N . ASP A 1 192 ? 15.159 2.214 -21.089 1.00 94.00 192 ASP A N 1
ATOM 1554 C CA . ASP A 1 192 ? 15.358 0.827 -21.519 1.00 94.00 192 ASP A CA 1
ATOM 1555 C C . ASP A 1 192 ? 14.156 0.313 -22.321 1.00 94.00 192 ASP A C 1
ATOM 1557 O O . ASP A 1 192 ? 14.312 -0.309 -23.375 1.00 94.00 192 ASP A O 1
ATOM 1561 N N . TYR A 1 193 ? 12.940 0.635 -21.873 1.00 93.44 193 TYR A N 1
ATOM 1562 C CA . TYR A 1 193 ? 11.708 0.285 -22.572 1.00 93.44 193 TYR A CA 1
ATOM 1563 C C . TYR A 1 193 ? 11.597 0.977 -23.937 1.00 93.44 193 TYR A C 1
ATOM 1565 O O . TYR A 1 193 ? 11.310 0.322 -24.940 1.00 93.44 193 TYR A O 1
ATOM 1573 N N . THR A 1 194 ? 11.896 2.279 -23.999 1.00 93.06 194 THR A N 1
ATOM 1574 C CA . THR A 1 194 ? 11.897 3.050 -25.254 1.00 93.06 194 THR A CA 1
ATOM 1575 C C . THR A 1 194 ? 12.922 2.494 -26.241 1.00 93.06 194 THR A C 1
ATOM 1577 O O . THR A 1 194 ? 12.615 2.298 -27.417 1.00 93.06 194 THR A O 1
ATOM 1580 N N . HIS A 1 195 ? 14.132 2.178 -25.770 1.00 92.50 195 HIS A N 1
ATOM 1581 C CA . HIS A 1 195 ? 15.167 1.569 -26.601 1.00 92.50 195 HIS A CA 1
ATOM 1582 C C . HIS A 1 195 ? 14.728 0.201 -27.143 1.00 92.50 195 HIS A C 1
ATOM 1584 O O . HIS A 1 195 ? 14.845 -0.051 -28.342 1.00 92.50 195 HIS A O 1
ATOM 1590 N N . LYS A 1 196 ? 14.147 -0.654 -26.290 1.00 90.56 196 LYS A N 1
ATOM 1591 C CA . LYS A 1 196 ? 13.637 -1.978 -26.677 1.00 90.56 196 LYS A CA 1
ATOM 1592 C C . LYS A 1 196 ? 12.563 -1.896 -27.767 1.00 90.56 196 LYS A C 1
ATOM 1594 O O . LYS A 1 196 ? 12.602 -2.690 -28.704 1.00 90.56 196 LYS A O 1
ATOM 1599 N N . ILE A 1 197 ? 11.634 -0.941 -27.671 1.00 90.38 197 ILE A N 1
ATOM 1600 C CA . ILE A 1 197 ? 10.602 -0.722 -28.700 1.00 90.38 197 ILE A CA 1
ATOM 1601 C C . ILE A 1 197 ? 11.232 -0.262 -30.020 1.00 90.38 197 ILE A C 1
ATOM 1603 O O . ILE A 1 197 ? 10.896 -0.792 -31.081 1.00 90.38 197 ILE A O 1
ATOM 1607 N N . ASN A 1 198 ? 12.167 0.688 -29.963 1.00 86.25 198 ASN A N 1
ATOM 1608 C CA . ASN A 1 198 ? 12.805 1.239 -31.159 1.00 86.25 198 ASN A CA 1
ATOM 1609 C C . ASN A 1 198 ? 13.660 0.201 -31.904 1.00 86.25 198 ASN A C 1
ATOM 1611 O O . ASN A 1 198 ? 13.698 0.214 -33.128 1.00 86.25 198 ASN A O 1
ATOM 1615 N N . VAL A 1 199 ? 14.310 -0.724 -31.192 1.00 82.19 199 VAL A N 1
ATOM 1616 C CA . VAL A 1 199 ? 15.067 -1.831 -31.810 1.00 82.19 199 VAL A CA 1
ATOM 1617 C C . VAL A 1 199 ? 14.140 -2.906 -32.391 1.00 82.19 199 VAL A C 1
ATOM 1619 O O . VAL A 1 199 ? 14.455 -3.498 -33.420 1.00 82.19 199 VAL A O 1
ATOM 1622 N N . ALA A 1 200 ? 12.989 -3.159 -31.763 1.00 74.12 200 ALA A N 1
ATOM 1623 C CA . ALA A 1 200 ? 12.024 -4.158 -32.229 1.00 74.12 200 ALA A CA 1
ATOM 1624 C C . ALA A 1 200 ? 11.231 -3.724 -33.477 1.00 74.12 200 ALA A C 1
ATOM 1626 O O . ALA A 1 200 ? 10.601 -4.565 -34.118 1.00 74.12 200 ALA A O 1
ATOM 1627 N N . THR A 1 201 ? 11.265 -2.436 -33.830 1.00 61.69 201 THR A N 1
ATOM 1628 C CA . THR A 1 201 ? 10.541 -1.875 -34.976 1.00 61.69 201 THR A CA 1
ATOM 1629 C C . THR A 1 201 ? 11.553 -1.453 -36.048 1.00 61.69 201 THR A C 1
ATOM 1631 O O . THR A 1 201 ? 12.031 -0.318 -36.012 1.00 61.69 201 THR A O 1
ATOM 1634 N N . PRO A 1 202 ? 11.952 -2.339 -36.983 1.00 54.91 202 PRO A N 1
ATOM 1635 C CA . PRO A 1 202 ? 12.878 -1.950 -38.035 1.00 54.91 202 PRO A CA 1
ATOM 1636 C C . PRO A 1 202 ? 12.216 -0.888 -38.916 1.00 54.91 202 PRO A C 1
ATOM 1638 O O . PRO A 1 202 ? 11.064 -1.030 -39.326 1.00 54.91 202 PRO A O 1
ATOM 1641 N N . SER A 1 203 ? 12.953 0.188 -39.175 1.00 58.94 203 SER A N 1
ATOM 1642 C CA . SER A 1 203 ? 12.578 1.241 -40.115 1.00 58.94 203 SER A CA 1
ATOM 1643 C C . SER A 1 203 ? 12.397 0.607 -41.498 1.00 58.94 203 SER A C 1
ATOM 1645 O O . SER A 1 203 ? 13.376 0.144 -42.084 1.00 58.94 203 SER A O 1
ATOM 1647 N N . GLY A 1 204 ? 11.150 0.510 -41.960 1.00 51.12 204 GLY A N 1
ATOM 1648 C CA . GLY A 1 204 ? 10.818 0.155 -43.342 1.00 51.12 204 GLY A CA 1
ATOM 1649 C C . GLY A 1 204 ? 11.044 1.322 -44.286 1.00 51.12 204 GLY A C 1
ATOM 1650 O O . GLY A 1 204 ? 10.805 2.471 -43.848 1.00 51.12 204 GLY A O 1
#

Secondary structure (DSSP, 8-state):
-------SBSSEEEEE-SSSEEEEEEPPTT---TT---GGG--TTGGG-HHHHHHHT-EEEEEE--GGGSS-EEEEEE--HHHHHHSSSPPPTTSBP--HHHHHTTTS---HHHHHHHHHHHH-SSPPSSTT-B-HHHHTTSPTTHHHHHHHHHHHHHHHHHHHS-TT-TTHHHHHHHHHHHHHHHHHHHHHHHHHHHHHS---

Radius of gyration: 18.32 Å; Cα contacts (8 Å, |Δi|>4): 252; chains: 1; bounding box: 40×40×67 Å

pLDDT: mean 83.29, std 15.3, range [27.11, 98.12]

Nearest PDB structures (foldseek):
  4apo-assembly1_A  TM=6.834E-01  e=1.168E+00  Homo sapiens
  8h77-assembly1_F  TM=7.210E-01  e=3.192E+00  Mus musculus
  6jqa-assembly1_B  TM=7.849E-01  e=8.720E+00  Onion yellows phytoplasma OY-W
  7zub-assembly1_C  TM=3.317E-01  e=3.182E-01  Homo sapiens
  5gom-assembly1_A  TM=6.516E-01  e=4.828E+00  Homo sapiens

Mean predicted aligned error: 7.44 Å